Protein AF-A0A3D1VR71-F1 (afdb_monomer_lite)

Structure (mmCIF, N/CA/C/O backbone):
data_AF-A0A3D1VR71-F1
#
_entry.id   AF-A0A3D1VR71-F1
#
loop_
_atom_site.group_PDB
_atom_site.id
_atom_site.type_symbol
_atom_site.label_atom_id
_atom_site.label_alt_id
_atom_site.label_comp_id
_atom_site.label_asym_id
_atom_site.label_entity_id
_atom_site.label_seq_id
_atom_site.pdbx_PDB_ins_code
_atom_site.Cartn_x
_atom_site.Cartn_y
_atom_site.Cartn_z
_atom_site.occupancy
_atom_site.B_iso_or_equiv
_atom_site.auth_seq_id
_atom_site.auth_comp_id
_atom_site.auth_asym_id
_atom_site.auth_atom_id
_atom_site.pdbx_PDB_model_num
ATOM 1 N N . MET A 1 1 ? 0.374 30.619 50.408 1.00 41.28 1 MET A N 1
ATOM 2 C CA . MET A 1 1 ? 0.760 29.511 49.504 1.00 41.28 1 MET A CA 1
ATOM 3 C C . MET A 1 1 ? 0.080 28.230 49.974 1.00 41.28 1 MET A C 1
ATOM 5 O O . MET A 1 1 ? 0.458 27.706 51.013 1.00 41.28 1 MET A O 1
ATOM 9 N N . LYS A 1 2 ? -0.962 27.755 49.275 1.00 38.09 2 LYS A N 1
ATOM 10 C CA . LYS A 1 2 ? -1.552 26.433 49.546 1.00 38.09 2 LYS A CA 1
ATOM 11 C C . LYS A 1 2 ? -0.564 25.377 49.048 1.00 38.09 2 LYS A C 1
ATOM 13 O O . LYS A 1 2 ? -0.313 25.297 47.851 1.00 38.09 2 LYS A O 1
ATOM 18 N N . LYS A 1 3 ? 0.031 24.615 49.967 1.00 41.97 3 LYS A N 1
ATOM 19 C CA . LYS A 1 3 ? 0.855 23.445 49.643 1.00 41.97 3 LYS A CA 1
ATOM 20 C C . LYS A 1 3 ? -0.073 22.432 48.966 1.00 41.97 3 LYS A C 1
ATOM 22 O O . LYS A 1 3 ? -0.991 21.936 49.614 1.00 41.97 3 LYS A O 1
ATOM 27 N N . ALA A 1 4 ? 0.103 22.198 47.667 1.00 47.31 4 ALA A N 1
ATOM 28 C CA . ALA A 1 4 ? -0.614 21.138 46.970 1.00 47.31 4 ALA A CA 1
ATOM 29 C C . ALA A 1 4 ? -0.228 19.807 47.631 1.00 47.31 4 ALA A C 1
ATOM 31 O O . ALA A 1 4 ? 0.943 19.426 47.630 1.00 47.31 4 ALA A O 1
ATOM 32 N N . LEU A 1 5 ? -1.195 19.158 48.281 1.00 48.78 5 LEU A N 1
ATOM 33 C CA . LEU A 1 5 ? -1.027 17.818 48.832 1.00 48.78 5 LEU A CA 1
ATOM 34 C C . LEU A 1 5 ? -0.677 16.878 47.677 1.00 48.78 5 LEU A C 1
ATOM 36 O O . LEU A 1 5 ? -1.371 16.856 46.662 1.00 48.78 5 LEU A O 1
ATOM 40 N N . SER A 1 6 ? 0.427 16.141 47.812 1.00 59.94 6 SER A N 1
ATOM 41 C CA . SER A 1 6 ? 0.813 15.145 46.816 1.00 59.94 6 SER A CA 1
ATOM 42 C C . SER A 1 6 ? -0.289 14.086 46.719 1.00 59.94 6 SER A C 1
ATOM 44 O O . SER A 1 6 ? -0.694 13.587 47.775 1.00 59.94 6 SER A O 1
ATOM 46 N N . PRO A 1 7 ? -0.741 13.709 45.510 1.00 65.06 7 PRO A N 1
ATOM 47 C CA . PRO A 1 7 ? -1.784 12.706 45.356 1.00 65.06 7 PRO A CA 1
ATOM 48 C C . PRO A 1 7 ? -1.362 11.402 46.030 1.00 65.06 7 PRO A C 1
ATOM 50 O O . PRO A 1 7 ? -0.194 10.990 45.963 1.00 65.06 7 PRO A O 1
ATOM 53 N N . SER A 1 8 ? -2.319 10.769 46.698 1.00 80.06 8 SER A N 1
ATOM 54 C CA . SER A 1 8 ? -2.135 9.480 47.354 1.00 80.06 8 SER A CA 1
ATOM 55 C C . SER A 1 8 ? -1.691 8.416 46.340 1.00 80.06 8 SER A C 1
ATOM 57 O O . SER A 1 8 ? -1.943 8.521 45.137 1.00 80.06 8 SER A O 1
ATOM 59 N N . ALA A 1 9 ? -1.028 7.353 46.803 1.00 75.00 9 ALA A N 1
ATOM 60 C CA . ALA A 1 9 ? -0.606 6.257 45.924 1.00 75.00 9 ALA A CA 1
ATOM 61 C C . ALA A 1 9 ? -1.788 5.632 45.149 1.00 75.00 9 ALA A C 1
ATOM 63 O O . ALA A 1 9 ? -1.632 5.251 43.991 1.00 75.00 9 ALA A O 1
ATOM 64 N N . ALA A 1 10 ? -2.981 5.605 45.754 1.00 72.06 10 ALA A N 1
ATOM 65 C CA . ALA A 1 10 ? -4.207 5.126 45.123 1.00 72.06 10 ALA A CA 1
ATOM 66 C C . ALA A 1 10 ? -4.691 6.040 43.981 1.00 72.06 10 ALA A C 1
ATOM 68 O O . ALA A 1 10 ? -5.122 5.541 42.944 1.00 72.06 10 ALA A O 1
ATOM 69 N N . GLU A 1 11 ? -4.585 7.363 44.129 1.00 75.00 11 GLU A N 1
ATOM 70 C CA . GLU A 1 11 ? -4.927 8.324 43.069 1.00 75.00 11 GLU A CA 1
ATOM 71 C C . GLU A 1 11 ? -3.948 8.240 41.896 1.00 75.00 11 GLU A C 1
ATOM 73 O O . GLU A 1 11 ? -4.370 8.240 40.743 1.00 75.00 11 GLU A O 1
ATOM 78 N N . LYS A 1 12 ? -2.648 8.072 42.175 1.00 78.62 12 LYS A N 1
ATOM 79 C CA . LYS A 1 12 ? -1.631 7.855 41.131 1.00 78.62 12 LYS A CA 1
ATOM 80 C C . LYS A 1 12 ? -1.885 6.566 40.345 1.00 78.62 12 LYS A C 1
ATOM 82 O O . LYS A 1 12 ? -1.792 6.571 39.120 1.00 78.62 12 LYS A O 1
ATOM 87 N N . LEU A 1 13 ? -2.234 5.478 41.037 1.00 78.75 13 LEU A N 1
ATOM 88 C CA . LEU A 1 13 ? -2.551 4.194 40.406 1.00 78.75 13 LEU A CA 1
ATOM 89 C C . LEU A 1 13 ? -3.814 4.292 39.537 1.00 78.75 13 LEU A C 1
ATOM 91 O O . LEU A 1 13 ? -3.828 3.803 38.411 1.00 78.75 13 LEU A O 1
ATOM 95 N N . ARG A 1 14 ? -4.857 4.969 40.035 1.00 75.75 14 ARG A N 1
ATOM 96 C CA . ARG A 1 14 ? -6.101 5.233 39.295 1.00 75.75 14 ARG A CA 1
ATOM 97 C C . ARG A 1 14 ? -5.864 6.068 38.039 1.00 75.75 14 ARG A C 1
ATOM 99 O O . ARG A 1 14 ? -6.373 5.724 36.978 1.00 75.75 14 ARG A O 1
ATOM 106 N N . PHE A 1 15 ? -5.053 7.116 38.150 1.00 77.88 15 PHE A N 1
ATOM 107 C CA . PHE A 1 15 ? -4.656 7.956 37.024 1.00 77.88 15 PHE A CA 1
ATOM 108 C C . PHE A 1 15 ? -3.923 7.138 35.953 1.00 77.88 15 PHE A C 1
ATOM 110 O O . PHE A 1 15 ? -4.309 7.155 34.786 1.00 77.88 15 PHE A O 1
ATOM 117 N N . ALA A 1 16 ? -2.916 6.351 36.347 1.00 81.56 16 ALA A N 1
ATOM 118 C CA . ALA A 1 16 ? -2.176 5.490 35.424 1.00 81.56 16 ALA A CA 1
ATOM 119 C C . ALA A 1 16 ? -3.078 4.445 34.740 1.00 81.56 16 ALA A C 1
ATOM 121 O O . ALA A 1 16 ? -2.953 4.219 33.536 1.00 81.56 16 ALA A O 1
ATOM 122 N N . ALA A 1 17 ? -4.024 3.863 35.486 1.00 81.69 17 ALA A N 1
ATOM 123 C CA . ALA A 1 17 ? -4.974 2.873 34.983 1.00 81.69 17 ALA A CA 1
ATOM 124 C C . ALA A 1 17 ? -5.966 3.430 33.944 1.00 81.69 17 ALA A C 1
ATOM 126 O O . ALA A 1 17 ? -6.518 2.653 33.171 1.00 81.69 17 ALA A O 1
ATOM 127 N N . ALA A 1 18 ? -6.183 4.747 33.897 1.00 81.38 18 ALA A N 1
ATOM 128 C CA . ALA A 1 18 ? -7.012 5.396 32.881 1.00 81.38 18 ALA A CA 1
ATOM 129 C C . ALA A 1 18 ? -6.183 5.927 31.698 1.00 81.38 18 ALA A C 1
ATOM 131 O O . ALA A 1 18 ? -6.565 5.749 30.544 1.00 81.38 18 ALA A O 1
ATOM 132 N N . VAL A 1 19 ? -5.030 6.545 31.971 1.00 86.44 19 VAL A N 1
ATOM 133 C CA . VAL A 1 19 ? -4.198 7.195 30.944 1.00 86.44 19 VAL A CA 1
ATOM 134 C C . VAL A 1 19 ? -3.546 6.186 30.007 1.00 86.44 19 VAL A C 1
ATOM 136 O O . VAL A 1 19 ? -3.566 6.377 28.794 1.00 86.44 19 VAL A O 1
ATOM 139 N N . LEU A 1 20 ? -2.976 5.106 30.545 1.00 88.38 20 LEU A N 1
ATOM 140 C CA . LEU A 1 20 ? -2.194 4.167 29.743 1.00 88.38 20 LEU A CA 1
ATOM 141 C C . LEU A 1 20 ? -3.051 3.415 28.706 1.00 88.38 20 LEU A C 1
ATOM 143 O O . LEU A 1 20 ? -2.651 3.387 27.541 1.00 88.38 20 LEU A O 1
ATOM 147 N N . PRO A 1 21 ? -4.246 2.889 29.047 1.00 89.62 21 PRO A N 1
ATOM 148 C CA . PRO A 1 21 ? -5.121 2.273 28.053 1.00 89.62 21 PRO A CA 1
ATOM 149 C C . PRO A 1 21 ? -5.643 3.266 27.011 1.00 89.62 21 PRO A C 1
ATOM 151 O O . PRO A 1 21 ? -5.714 2.910 25.841 1.00 89.62 21 PRO A O 1
ATOM 154 N N . LEU A 1 22 ? -5.978 4.505 27.398 1.00 88.69 22 LEU A N 1
ATOM 155 C CA . LEU A 1 22 ? -6.432 5.531 26.449 1.00 88.69 22 LEU A CA 1
ATOM 156 C C . LEU A 1 22 ? -5.339 5.884 25.437 1.00 88.69 22 LEU A C 1
ATOM 158 O O . LEU A 1 22 ? -5.599 5.902 24.237 1.00 88.69 22 LEU A O 1
ATOM 162 N N . SER A 1 23 ? -4.109 6.097 25.908 1.00 88.50 23 SER A N 1
ATOM 163 C CA . SER A 1 23 ? -2.963 6.332 25.028 1.00 88.50 23 SER A CA 1
ATOM 164 C C . SER A 1 23 ? -2.703 5.146 24.108 1.00 88.50 23 SER A C 1
ATOM 166 O O . SER A 1 23 ? -2.501 5.339 22.915 1.00 88.50 23 SER A O 1
ATOM 168 N N . LEU A 1 24 ? -2.775 3.918 24.631 1.00 90.44 24 LEU A N 1
ATOM 169 C CA . LEU A 1 24 ? -2.617 2.714 23.820 1.00 90.44 24 LEU A CA 1
ATOM 170 C C . LEU A 1 24 ? -3.715 2.596 22.753 1.00 90.44 24 LEU A C 1
ATOM 172 O O . LEU A 1 24 ? -3.412 2.276 21.612 1.00 90.44 24 LEU A O 1
ATOM 176 N N . ALA A 1 25 ? -4.970 2.888 23.096 1.00 89.50 25 ALA A N 1
ATOM 177 C CA . ALA A 1 25 ? -6.096 2.833 22.166 1.00 89.50 25 ALA A CA 1
ATOM 178 C C . ALA A 1 25 ? -5.919 3.790 20.981 1.00 89.50 25 ALA A C 1
ATOM 180 O O . ALA A 1 25 ? -6.196 3.423 19.842 1.00 89.50 25 ALA A O 1
ATOM 181 N N . VAL A 1 26 ? -5.430 5.000 21.261 1.00 88.31 26 VAL A N 1
ATOM 182 C CA . VAL A 1 26 ? -5.098 6.005 20.249 1.00 88.31 26 VAL A CA 1
ATOM 183 C C . VAL A 1 26 ? -3.903 5.553 19.410 1.00 88.31 26 VAL A C 1
ATOM 185 O O . VAL A 1 26 ? -3.980 5.614 18.188 1.00 88.31 26 VAL A O 1
ATOM 188 N N . CYS A 1 27 ? -2.828 5.055 20.035 1.00 87.00 27 CYS A N 1
ATOM 189 C CA . CYS A 1 27 ? -1.670 4.527 19.309 1.00 87.00 27 CYS A CA 1
ATOM 190 C C . CYS A 1 27 ? -2.067 3.418 18.337 1.00 87.00 27 CYS A C 1
ATOM 192 O O . CYS A 1 27 ? -1.632 3.420 17.193 1.00 87.00 27 CYS A O 1
ATOM 194 N N . LEU A 1 28 ? -2.902 2.480 18.790 1.00 87.44 28 LEU A N 1
ATOM 195 C CA . LEU A 1 28 ? -3.337 1.345 17.985 1.00 87.44 28 LEU A CA 1
ATOM 196 C C . LEU A 1 28 ? -4.227 1.755 16.811 1.00 87.44 28 LEU A C 1
ATOM 198 O O . LEU A 1 28 ? -4.293 1.000 15.855 1.00 87.44 28 LEU A O 1
ATOM 202 N N . ALA A 1 29 ? -4.874 2.922 16.859 1.00 84.69 29 ALA A N 1
ATOM 203 C CA . ALA A 1 29 ? -5.715 3.429 15.776 1.00 84.69 29 ALA A CA 1
ATOM 204 C C . ALA A 1 29 ? -4.929 4.111 14.641 1.00 84.69 29 ALA A C 1
ATOM 206 O O . ALA A 1 29 ? -5.535 4.496 13.643 1.00 84.69 29 ALA A O 1
ATOM 207 N N . ILE A 1 30 ? -3.610 4.278 14.785 1.00 81.94 30 ILE A N 1
ATOM 208 C CA . ILE A 1 30 ? -2.748 4.817 13.731 1.00 81.94 30 ILE A CA 1
ATOM 209 C C . ILE A 1 30 ? -2.669 3.803 12.571 1.00 81.94 30 ILE A C 1
ATOM 211 O O . ILE A 1 30 ? -2.345 2.642 12.840 1.00 81.94 30 ILE A O 1
ATOM 215 N N . PRO A 1 31 ? -2.901 4.201 11.302 1.00 73.31 31 PRO A N 1
ATOM 216 C CA . PRO A 1 31 ? -2.846 3.295 10.147 1.00 73.31 31 PRO A CA 1
ATOM 217 C C . PRO A 1 31 ? -1.544 2.484 10.038 1.00 73.31 31 PRO A C 1
ATOM 219 O O . PRO A 1 31 ? -1.563 1.309 9.675 1.00 73.31 31 PRO A O 1
ATOM 222 N N . GLU A 1 32 ? -0.414 3.071 10.428 1.00 72.56 32 GLU A N 1
ATOM 223 C CA . GLU A 1 32 ? 0.916 2.457 10.439 1.00 72.56 32 GLU A CA 1
ATOM 224 C C . GLU A 1 32 ? 1.026 1.248 11.387 1.00 72.56 32 GLU A C 1
ATOM 226 O O . GLU A 1 32 ? 1.921 0.418 11.225 1.00 72.56 32 GLU A O 1
ATOM 231 N N . MET A 1 33 ? 0.095 1.082 12.337 1.00 75.12 33 MET A N 1
ATOM 232 C CA . MET A 1 33 ? -0.012 -0.130 13.165 1.00 75.12 33 MET A CA 1
ATOM 233 C C . MET A 1 33 ? -0.571 -1.335 12.388 1.00 75.12 33 MET A C 1
ATOM 235 O O . MET A 1 33 ? -0.722 -2.432 12.943 1.00 75.12 33 MET A O 1
ATOM 239 N N . GLY A 1 34 ? -0.885 -1.154 11.103 1.00 73.81 34 GLY A N 1
ATOM 240 C CA . GLY A 1 34 ? -1.273 -2.216 10.190 1.00 73.81 34 GLY A CA 1
ATOM 241 C C . GLY A 1 34 ? -2.587 -2.858 10.588 1.00 73.81 34 GLY A C 1
ATOM 242 O O . GLY A 1 34 ? -3.559 -2.182 10.920 1.00 73.81 34 GLY A O 1
ATOM 243 N N . PHE A 1 35 ? -2.608 -4.190 10.651 1.00 78.00 35 PHE A N 1
ATOM 244 C CA . PHE A 1 35 ? -3.822 -4.931 10.998 1.00 78.00 35 PHE A CA 1
ATOM 245 C C . PHE A 1 35 ? -4.388 -4.558 12.382 1.00 78.00 35 PHE A C 1
ATOM 247 O O . PHE A 1 35 ? -5.594 -4.672 12.586 1.00 78.00 35 PHE A O 1
ATOM 254 N N . LEU A 1 36 ? -3.565 -4.099 13.335 1.00 83.00 36 LEU A N 1
ATOM 255 C CA . LEU A 1 36 ? -4.057 -3.693 14.657 1.00 83.00 36 LEU A CA 1
ATOM 256 C C . LEU A 1 36 ? -4.952 -2.449 14.587 1.00 83.00 36 LEU A C 1
ATOM 258 O O . LEU A 1 36 ? -5.891 -2.350 15.374 1.00 83.00 36 LEU A O 1
ATOM 262 N N . SER A 1 37 ? -4.723 -1.576 13.602 1.00 82.06 37 SER A N 1
ATOM 263 C CA . SER A 1 37 ? -5.528 -0.371 13.362 1.00 82.06 37 SER A CA 1
ATOM 264 C C . SER A 1 37 ? -6.931 -0.650 12.839 1.00 82.06 37 SER A C 1
ATOM 266 O O . SER A 1 37 ? -7.806 0.198 12.929 1.00 82.06 37 SER A O 1
ATOM 268 N N . SER A 1 38 ? -7.191 -1.864 12.358 1.00 83.00 38 SER A N 1
ATOM 269 C CA . SER A 1 38 ? -8.536 -2.268 11.936 1.00 83.00 38 SER A CA 1
ATOM 270 C C . SER A 1 38 ? -9.420 -2.736 13.102 1.00 83.00 38 SER A C 1
ATOM 272 O O . SER A 1 38 ? -10.632 -2.896 12.951 1.00 83.00 38 SER A O 1
ATOM 274 N N . PHE A 1 39 ? -8.854 -2.941 14.297 1.00 87.50 39 PHE A N 1
ATOM 275 C CA . PHE A 1 39 ? -9.650 -3.216 15.492 1.00 87.50 39 PHE A CA 1
ATOM 276 C C . PHE A 1 39 ? -10.166 -1.904 16.095 1.00 87.50 39 PHE A C 1
ATOM 278 O O . PHE A 1 39 ? -9.377 -0.984 16.302 1.00 87.50 39 PHE A O 1
ATOM 285 N N . PRO A 1 40 ? -11.451 -1.811 16.491 1.00 90.31 40 PRO A N 1
ATOM 286 C CA . PRO A 1 40 ? -12.037 -0.589 17.044 1.00 90.31 40 PRO A CA 1
ATOM 287 C C . PRO A 1 40 ? -11.615 -0.348 18.507 1.00 90.31 40 PRO A C 1
ATOM 289 O O . PRO A 1 40 ? -12.441 -0.059 19.373 1.00 90.31 40 PRO A O 1
ATOM 292 N N . PHE A 1 41 ? -10.323 -0.474 18.827 1.00 91.50 41 PHE A N 1
ATOM 293 C CA . PHE A 1 41 ? -9.790 -0.286 20.178 1.00 91.50 41 PHE A CA 1
ATOM 294 C C . PHE A 1 41 ? -10.037 1.127 20.703 1.00 91.50 41 PHE A C 1
ATOM 296 O O . PHE A 1 41 ? -10.353 1.285 21.881 1.00 91.50 41 PHE A O 1
ATOM 303 N N . ILE A 1 42 ? -9.998 2.133 19.828 1.00 90.44 42 ILE A N 1
ATOM 304 C CA . ILE A 1 42 ? -10.345 3.521 20.161 1.00 90.44 42 ILE A CA 1
ATOM 305 C C . ILE A 1 42 ? -11.827 3.708 20.533 1.00 90.44 42 ILE A C 1
ATOM 307 O O . ILE A 1 42 ? -12.183 4.720 21.121 1.00 90.44 42 ILE A O 1
ATOM 311 N N . VAL A 1 43 ? -12.690 2.727 20.251 1.00 91.75 43 VAL A N 1
ATOM 312 C CA . VAL A 1 43 ? -14.079 2.682 20.739 1.00 91.75 43 VAL A CA 1
ATOM 313 C C . VAL A 1 43 ? -14.158 1.858 22.028 1.00 91.75 43 VAL A C 1
ATOM 315 O O . VAL A 1 43 ? -14.653 2.312 23.061 1.00 91.75 43 VAL A O 1
ATOM 318 N N . LEU A 1 44 ? -13.640 0.627 21.985 1.00 92.25 44 LEU A N 1
ATOM 319 C CA . LEU A 1 44 ? -13.836 -0.367 23.043 1.00 92.25 44 LEU A CA 1
ATOM 320 C C . LEU A 1 44 ? -13.073 -0.038 24.331 1.00 92.25 44 LEU A C 1
ATOM 322 O O . LEU A 1 44 ? -13.615 -0.215 25.424 1.00 92.25 44 LEU A O 1
ATOM 326 N N . ILE A 1 45 ? -11.832 0.445 24.225 1.00 92.94 45 ILE A N 1
ATOM 327 C CA . ILE A 1 45 ? -11.001 0.739 25.397 1.00 92.94 45 ILE A CA 1
ATOM 328 C C . ILE A 1 45 ? -11.547 1.954 26.159 1.00 92.94 45 ILE A C 1
ATOM 330 O O . ILE A 1 45 ? -11.771 1.815 27.363 1.00 92.94 45 ILE A O 1
ATOM 334 N N . PRO A 1 46 ? -11.848 3.111 25.529 1.00 91.69 46 PRO A N 1
ATOM 335 C CA . PRO A 1 46 ? -12.438 4.234 26.256 1.00 91.69 46 PRO A CA 1
ATOM 336 C C . PRO A 1 46 ? -13.798 3.902 26.874 1.00 91.69 46 PRO A C 1
ATOM 338 O O . PRO A 1 46 ? -14.064 4.328 27.996 1.00 91.69 46 PRO A O 1
ATOM 341 N N . PHE A 1 47 ? -14.633 3.102 26.197 1.00 92.25 47 PHE A N 1
ATOM 342 C CA . PHE A 1 47 ? -15.883 2.596 26.773 1.00 92.25 47 PHE A CA 1
ATOM 343 C C . PHE A 1 47 ? -15.626 1.773 28.045 1.00 92.25 47 PHE A C 1
ATOM 345 O O . PHE A 1 47 ? -16.227 2.041 29.086 1.00 92.25 47 PHE A O 1
ATOM 352 N N . GLY A 1 48 ? -14.700 0.810 27.987 1.00 91.12 48 GLY A N 1
ATOM 353 C CA . GLY A 1 48 ? -14.334 -0.023 29.133 1.00 91.12 48 GLY A CA 1
ATOM 354 C C . GLY A 1 48 ? -13.771 0.795 30.295 1.00 91.12 48 GLY A C 1
ATOM 355 O O . GLY A 1 48 ? -14.216 0.641 31.430 1.00 91.12 48 GLY A O 1
ATOM 356 N N . VAL A 1 49 ? -12.854 1.729 30.023 1.00 91.00 49 VAL A N 1
ATOM 357 C CA . VAL A 1 49 ? -12.289 2.621 31.050 1.00 91.00 49 VAL A CA 1
ATOM 358 C C . VAL A 1 49 ? -13.384 3.488 31.677 1.00 91.00 49 VAL A C 1
ATOM 360 O O . VAL A 1 49 ? -13.480 3.554 32.901 1.00 91.00 49 VAL A O 1
ATOM 363 N N . ALA A 1 50 ? -14.267 4.088 30.875 1.00 89.69 50 ALA A N 1
ATOM 364 C CA . ALA A 1 50 ? -15.397 4.879 31.366 1.00 89.69 50 ALA A CA 1
ATOM 365 C C . ALA A 1 50 ? -16.424 4.050 32.153 1.00 89.69 50 ALA A C 1
ATOM 367 O O . ALA A 1 50 ? -17.163 4.587 32.981 1.00 89.69 50 ALA A O 1
ATOM 368 N N . PHE A 1 51 ? -16.460 2.731 31.949 1.00 86.94 51 PHE A N 1
ATOM 369 C CA . PHE A 1 51 ? -17.284 1.826 32.742 1.00 86.94 51 PHE A CA 1
ATOM 370 C C . PHE A 1 51 ? -16.742 1.603 34.165 1.00 86.94 51 PHE A C 1
ATOM 372 O O . PHE A 1 51 ? -17.511 1.304 35.074 1.00 86.94 51 PHE A O 1
ATOM 379 N N . TYR A 1 52 ? -15.456 1.841 34.422 1.00 84.56 52 TYR A N 1
ATOM 380 C CA . TYR A 1 52 ? -14.873 1.728 35.769 1.00 84.56 52 TYR A CA 1
ATOM 381 C C . TYR A 1 52 ? -14.468 3.077 36.372 1.00 84.56 52 TYR A C 1
ATOM 383 O O . TYR A 1 52 ? -14.374 3.198 37.591 1.00 84.56 52 TYR A O 1
ATOM 391 N N . TYR A 1 53 ? -14.298 4.105 35.541 1.00 83.94 53 TYR A N 1
ATOM 392 C CA . TYR A 1 53 ? -13.873 5.443 35.939 1.00 83.94 53 TYR A CA 1
ATOM 393 C C . TYR A 1 53 ? -15.002 6.462 35.716 1.00 83.94 53 TYR A C 1
ATOM 395 O O . TYR A 1 53 ? -15.516 6.587 34.608 1.00 83.94 53 TYR A O 1
ATOM 403 N N . ASP A 1 54 ? -15.420 7.179 36.764 1.00 79.44 54 ASP A N 1
ATOM 404 C CA . ASP A 1 54 ? -16.629 8.031 36.738 1.00 79.44 54 ASP A CA 1
ATOM 405 C C . ASP A 1 54 ? -16.398 9.499 36.337 1.00 79.44 54 ASP A C 1
ATOM 407 O O . ASP A 1 54 ? -17.346 10.294 36.309 1.00 79.44 54 ASP A O 1
ATOM 411 N N . GLU A 1 55 ? -15.172 9.865 35.958 1.00 86.00 55 GLU A N 1
ATOM 412 C CA . GLU A 1 55 ? -14.794 11.234 35.588 1.00 86.00 55 GLU A CA 1
ATOM 413 C C . GLU A 1 55 ? -14.666 11.391 34.055 1.00 86.00 55 GLU A C 1
ATOM 415 O O . GLU A 1 55 ? -13.577 11.264 33.491 1.00 86.00 55 GLU A O 1
ATOM 420 N N . PRO A 1 56 ? -15.754 11.695 33.327 1.00 84.88 56 PRO A N 1
ATOM 421 C CA . PRO A 1 56 ? -15.752 11.750 31.861 1.00 84.88 56 PRO A CA 1
ATOM 422 C C . PRO A 1 56 ? -14.874 12.879 31.324 1.00 84.88 56 PRO A C 1
ATOM 424 O O . PRO A 1 56 ? -14.272 12.748 30.264 1.00 84.88 56 PRO A O 1
ATOM 427 N N . LEU A 1 57 ? -14.812 13.995 32.054 1.00 85.38 57 LEU A N 1
ATOM 428 C CA . LEU A 1 57 ? -14.067 15.182 31.663 1.00 85.38 57 LEU A CA 1
ATOM 429 C C . LEU A 1 57 ? -12.567 14.892 31.720 1.00 85.38 57 LEU A C 1
ATOM 431 O O . LEU A 1 57 ? -11.843 15.253 30.798 1.00 85.38 57 LEU A O 1
ATOM 435 N N . PHE A 1 58 ? -12.133 14.142 32.737 1.00 87.31 58 PHE A N 1
ATOM 436 C CA . PHE A 1 58 ? -10.771 13.633 32.829 1.00 87.31 58 PHE A CA 1
ATOM 437 C C . PHE A 1 58 ? -10.435 12.719 31.642 1.00 87.31 58 PHE A C 1
ATOM 439 O O . PHE A 1 58 ? -9.488 12.998 30.913 1.00 87.31 58 PHE A O 1
ATOM 446 N N . LEU A 1 59 ? -11.260 11.697 31.379 1.00 87.06 59 LEU A N 1
ATOM 447 C CA . LEU A 1 59 ? -11.043 10.760 30.265 1.00 87.06 59 LEU A CA 1
ATOM 448 C C . LEU A 1 59 ? -10.996 11.461 28.901 1.00 87.06 59 LEU A C 1
ATOM 450 O O . LEU A 1 59 ? -10.194 11.094 28.047 1.00 87.06 59 LEU A O 1
ATOM 454 N N . SER A 1 60 ? -11.826 12.487 28.710 1.00 84.00 60 SER A N 1
ATOM 455 C CA . SER A 1 60 ? -11.885 13.255 27.462 1.00 84.00 60 SER A CA 1
ATOM 456 C C . SER A 1 60 ? -10.632 14.105 27.257 1.00 84.00 60 SER A C 1
ATOM 458 O O . SER A 1 60 ? -10.064 14.097 26.169 1.00 84.00 60 SER A O 1
ATOM 460 N N . ILE A 1 61 ? -10.169 14.803 28.302 1.00 87.25 61 ILE A N 1
ATOM 461 C CA . ILE A 1 61 ? -8.938 15.607 28.245 1.00 87.25 61 ILE A CA 1
ATOM 462 C C . ILE A 1 61 ? -7.730 14.703 28.016 1.00 87.25 61 ILE A C 1
ATOM 464 O O . ILE A 1 61 ? -6.907 14.987 27.150 1.00 87.25 61 ILE A O 1
ATOM 468 N N . THR A 1 62 ? -7.631 13.598 28.755 1.00 88.31 62 THR A N 1
ATOM 469 C CA . THR A 1 62 ? -6.556 12.622 28.573 1.00 88.31 62 THR A CA 1
ATOM 470 C C . THR A 1 62 ? -6.573 12.046 27.165 1.00 88.31 62 THR A C 1
ATOM 472 O O . THR A 1 62 ? -5.540 12.046 26.511 1.00 88.31 62 THR A O 1
ATOM 475 N N . GLY A 1 63 ? -7.738 11.625 26.669 1.00 87.12 63 GLY A N 1
ATOM 476 C CA . GLY A 1 63 ? -7.895 11.124 25.307 1.00 87.12 63 GLY A CA 1
ATOM 477 C C . GLY A 1 63 ? -7.461 12.133 24.242 1.00 87.12 63 GLY A C 1
ATOM 478 O O . GLY A 1 63 ? -6.730 11.773 23.324 1.00 87.12 63 GLY A O 1
ATOM 479 N N . ALA A 1 64 ? -7.850 13.403 24.396 1.00 87.12 64 ALA A N 1
ATOM 480 C CA . ALA A 1 64 ? -7.451 14.487 23.500 1.00 87.12 64 ALA A CA 1
ATOM 481 C C . ALA A 1 64 ? -5.936 14.728 23.512 1.00 87.12 64 ALA A C 1
ATOM 483 O O . ALA A 1 64 ? -5.321 14.851 22.454 1.00 87.12 64 ALA A O 1
ATOM 484 N N . LEU A 1 65 ? -5.325 14.766 24.701 1.00 89.88 65 LEU A N 1
ATOM 485 C CA . LEU A 1 65 ? -3.879 14.930 24.850 1.00 89.88 65 LEU A CA 1
ATOM 486 C C . LEU A 1 65 ? -3.120 13.741 24.259 1.00 89.88 65 LEU A C 1
ATOM 488 O O . LEU A 1 65 ? -2.146 13.946 23.539 1.00 89.88 65 LEU A O 1
ATOM 492 N N . SER A 1 66 ? -3.582 12.514 24.506 1.00 90.38 66 SER A N 1
ATOM 493 C CA . SER A 1 66 ? -3.010 11.311 23.905 1.00 90.38 66 SER A CA 1
ATOM 494 C C . SER A 1 66 ? -3.108 11.357 22.382 1.00 90.38 66 SER A C 1
ATOM 496 O O . SER A 1 66 ? -2.101 11.139 21.719 1.00 90.38 66 SER A O 1
ATOM 498 N N . ALA A 1 67 ? -4.270 11.713 21.821 1.00 88.06 67 ALA A N 1
ATOM 499 C CA . ALA A 1 67 ? -4.448 11.889 20.379 1.00 88.06 67 ALA A CA 1
ATOM 500 C C . ALA A 1 67 ? -3.487 12.927 19.797 1.00 88.06 67 ALA A C 1
ATOM 502 O O . ALA A 1 67 ? -2.846 12.657 18.786 1.00 88.06 67 ALA A O 1
ATOM 503 N N . ALA A 1 68 ? -3.325 14.074 20.459 1.00 87.56 68 ALA A N 1
ATOM 504 C CA . ALA A 1 68 ? -2.408 15.114 20.009 1.00 87.56 68 ALA A CA 1
ATOM 505 C C . ALA A 1 68 ? -0.947 14.642 20.032 1.00 87.56 68 ALA A C 1
ATOM 507 O O . ALA A 1 68 ? -0.247 14.781 19.034 1.00 87.56 68 ALA A O 1
ATOM 508 N N . ILE A 1 69 ? -0.495 14.042 21.138 1.00 88.00 69 ILE A N 1
ATOM 509 C CA . ILE A 1 69 ? 0.889 13.565 21.291 1.00 88.00 69 ILE A CA 1
ATOM 510 C C . ILE A 1 69 ? 1.205 12.477 20.265 1.00 88.00 69 ILE A C 1
ATOM 512 O O . ILE A 1 69 ? 2.224 12.549 19.581 1.00 88.00 69 ILE A O 1
ATOM 516 N N . VAL A 1 70 ? 0.329 11.478 20.161 1.00 85.38 70 VAL A N 1
ATOM 517 C CA . VAL A 1 70 ? 0.502 10.346 19.248 1.00 85.38 70 VAL A CA 1
ATOM 518 C C . VAL A 1 70 ? 0.531 10.823 17.803 1.00 85.38 70 VAL A C 1
ATOM 520 O O . VAL A 1 70 ? 1.381 10.397 17.028 1.00 85.38 70 VAL A O 1
ATOM 523 N N . SER A 1 71 ? -0.351 11.752 17.456 1.00 82.19 71 SER A N 1
ATOM 524 C CA . SER A 1 71 ? -0.425 12.261 16.099 1.00 82.19 71 SER A CA 1
ATOM 525 C C . SER A 1 71 ? 0.774 13.122 15.707 1.00 82.19 71 SER A C 1
ATOM 527 O O . SER A 1 71 ? 1.282 12.966 14.604 1.00 82.19 71 SER A O 1
ATOM 529 N N . ILE A 1 72 ? 1.264 13.981 16.608 1.00 83.56 72 ILE A N 1
ATOM 530 C CA . ILE A 1 72 ? 2.496 14.758 16.387 1.00 83.56 72 ILE A CA 1
ATOM 531 C C . ILE A 1 72 ? 3.700 13.824 16.207 1.00 83.56 72 ILE A C 1
ATOM 533 O O . ILE A 1 72 ? 4.609 14.120 15.436 1.00 83.56 72 ILE A O 1
ATOM 537 N N . ALA A 1 73 ? 3.721 12.697 16.922 1.00 81.88 73 ALA A N 1
ATOM 538 C CA . ALA A 1 73 ? 4.783 11.708 16.781 1.00 81.88 73 ALA A CA 1
ATOM 539 C C . ALA A 1 73 ? 4.699 10.925 15.457 1.00 81.88 73 ALA A C 1
ATOM 541 O O . ALA A 1 73 ? 5.737 10.497 14.951 1.00 81.88 73 ALA A O 1
ATOM 542 N N . ALA A 1 74 ? 3.494 10.730 14.913 1.00 73.88 74 ALA A N 1
ATOM 543 C CA . ALA A 1 74 ? 3.258 9.953 13.697 1.00 73.88 74 ALA A CA 1
ATOM 544 C C . ALA A 1 74 ? 3.396 10.779 12.403 1.00 73.88 74 ALA A C 1
ATOM 546 O O . ALA A 1 74 ? 3.994 10.305 11.442 1.00 73.88 74 ALA A O 1
ATOM 547 N N . ASP A 1 75 ? 2.889 12.015 12.370 1.00 69.88 75 ASP A N 1
ATOM 548 C CA . ASP A 1 75 ? 2.815 12.836 11.154 1.00 69.88 75 ASP A CA 1
ATOM 549 C C . ASP A 1 75 ? 3.791 14.024 11.197 1.00 69.88 75 ASP A C 1
ATOM 551 O O . ASP A 1 75 ? 3.630 14.966 11.974 1.00 69.88 75 ASP A O 1
ATOM 555 N N . LYS A 1 76 ? 4.789 14.015 10.301 1.00 62.22 76 LYS A N 1
ATOM 556 C CA . LYS A 1 76 ? 5.774 15.105 10.164 1.00 62.22 76 LYS A CA 1
ATOM 557 C C . LYS A 1 76 ? 5.213 16.362 9.480 1.00 62.22 76 LYS A C 1
ATOM 559 O O . LYS A 1 76 ? 5.807 17.426 9.633 1.00 62.22 76 LYS A O 1
ATOM 564 N N . ASN A 1 77 ? 4.103 16.256 8.743 1.00 63.88 77 ASN A N 1
ATOM 565 C CA . ASN A 1 77 ? 3.548 17.335 7.914 1.00 63.88 77 ASN A CA 1
ATOM 566 C C . ASN A 1 77 ? 2.321 18.029 8.545 1.00 63.88 77 ASN A C 1
ATOM 568 O O . ASN A 1 77 ? 1.862 19.051 8.037 1.00 63.88 77 ASN A O 1
ATOM 572 N N . GLY A 1 78 ? 1.792 17.509 9.658 1.00 60.25 78 GLY A N 1
ATOM 573 C CA . GLY A 1 78 ? 0.840 18.169 10.564 1.00 60.25 78 GLY A CA 1
ATOM 574 C C . GLY A 1 78 ? -0.616 18.297 10.089 1.00 60.25 78 GLY A C 1
ATOM 575 O O . GLY A 1 78 ? -1.502 18.542 10.910 1.00 60.25 78 GLY A O 1
ATOM 576 N N . VAL A 1 79 ? -0.912 18.123 8.799 1.00 68.50 79 VAL A N 1
ATOM 577 C CA . VAL A 1 79 ? -2.280 18.272 8.260 1.00 68.50 79 VAL A CA 1
ATOM 578 C C . VAL A 1 79 ? -3.193 17.122 8.693 1.00 68.50 79 VAL A C 1
ATOM 580 O O . VAL A 1 79 ? -4.348 17.356 9.058 1.00 68.50 79 VAL A O 1
ATOM 583 N N . TYR A 1 80 ? -2.680 15.890 8.730 1.00 69.38 80 TYR A N 1
ATOM 584 C CA . TYR A 1 80 ? -3.450 14.739 9.214 1.00 69.38 80 TYR A CA 1
ATOM 585 C C . TYR A 1 80 ? -3.650 14.797 10.725 1.00 69.38 80 TYR A C 1
ATOM 587 O O . TYR A 1 80 ? -4.634 14.268 11.250 1.00 69.38 80 TYR A O 1
ATOM 595 N N . THR A 1 81 ? -2.771 15.527 11.415 1.00 76.69 81 THR A N 1
ATOM 596 C CA . THR A 1 81 ? -2.800 15.618 12.868 1.00 76.69 81 THR A CA 1
ATOM 597 C C . THR A 1 81 ? -4.055 16.260 13.422 1.00 76.69 81 THR A C 1
ATOM 599 O O . THR A 1 81 ? -4.665 15.732 14.352 1.00 76.69 81 THR A O 1
ATOM 602 N N . VAL A 1 82 ? -4.500 17.364 12.829 1.00 79.81 82 VAL A N 1
ATOM 603 C CA . VAL A 1 82 ? -5.697 18.060 13.314 1.00 79.81 82 VAL A CA 1
ATOM 604 C C . VAL A 1 82 ? -6.940 17.178 13.158 1.00 79.81 82 VAL A C 1
ATOM 606 O O . VAL A 1 82 ? -7.725 17.042 14.098 1.00 79.81 82 VAL A O 1
ATOM 609 N N . TRP A 1 83 ? -7.096 16.524 12.005 1.00 81.38 83 TRP A N 1
ATOM 610 C CA . TRP A 1 83 ? -8.244 15.658 11.733 1.00 81.38 83 TRP A CA 1
ATOM 611 C C . TRP A 1 83 ? -8.268 14.413 12.616 1.00 81.38 83 TRP A C 1
ATOM 613 O O . TRP A 1 83 ? -9.313 14.095 13.189 1.00 81.38 83 TRP A O 1
ATOM 623 N N . PHE A 1 84 ? -7.125 13.745 12.786 1.00 83.38 84 PHE A N 1
ATOM 624 C CA . PHE A 1 84 ? -7.024 12.570 13.648 1.00 83.38 84 PHE A CA 1
ATOM 625 C C . PHE A 1 84 ? -7.373 12.899 15.103 1.00 83.38 84 PHE A C 1
ATOM 627 O O . PHE A 1 84 ? -8.119 12.152 15.742 1.00 83.38 84 PHE A O 1
ATOM 634 N N . VAL A 1 85 ? -6.902 14.041 15.619 1.00 86.12 85 VAL A N 1
ATOM 635 C CA . VAL A 1 85 ? -7.235 14.507 16.973 1.00 86.12 85 VAL A CA 1
ATOM 636 C C . VAL A 1 85 ? -8.734 14.740 17.120 1.00 86.12 85 VAL A C 1
ATOM 638 O O . VAL A 1 85 ? -9.335 14.228 18.064 1.00 86.12 85 VAL A O 1
ATOM 641 N N . ILE A 1 86 ? -9.357 15.461 16.183 1.00 87.62 86 ILE A N 1
ATOM 642 C CA . ILE A 1 86 ? -10.799 15.750 16.226 1.00 87.62 86 ILE A CA 1
ATOM 643 C C . ILE A 1 86 ? -11.608 14.449 16.236 1.00 87.62 86 ILE A C 1
ATOM 645 O O . ILE A 1 86 ? -12.462 14.262 17.106 1.00 87.62 86 ILE A O 1
ATOM 649 N N . ILE A 1 87 ? -11.319 13.530 15.311 1.00 86.69 87 ILE A N 1
ATOM 650 C CA . ILE A 1 87 ? -12.033 12.252 15.201 1.00 86.69 87 ILE A CA 1
ATOM 651 C C . ILE A 1 87 ? -11.837 11.419 16.471 1.00 86.69 87 ILE A C 1
ATOM 653 O O . ILE A 1 87 ? -12.815 10.934 17.041 1.00 86.69 87 ILE A O 1
ATOM 657 N N . SER A 1 88 ? -10.601 11.307 16.962 1.00 88.06 88 SER A N 1
ATOM 658 C CA . SER A 1 88 ? -10.282 10.563 18.185 1.00 88.06 88 SER A CA 1
ATOM 659 C C . SER A 1 88 ? -11.051 11.099 19.390 1.00 88.06 88 SER A C 1
ATOM 661 O O . SER A 1 88 ? -11.646 10.326 20.138 1.00 88.06 88 SER A O 1
ATOM 663 N N . VAL A 1 89 ? -11.107 12.423 19.560 1.00 88.50 89 VAL A N 1
ATOM 664 C CA . VAL A 1 89 ? -11.849 13.061 20.657 1.00 88.50 89 VAL A CA 1
ATOM 665 C C . VAL A 1 89 ? -13.344 12.776 20.558 1.00 88.50 89 VAL A C 1
ATOM 667 O O . VAL A 1 89 ? -13.954 12.397 21.558 1.00 88.50 89 VAL A O 1
ATOM 670 N N . VAL A 1 90 ? -13.940 12.908 19.370 1.00 91.38 90 VAL A N 1
ATOM 671 C CA . VAL A 1 90 ? -15.365 12.611 19.155 1.00 91.38 90 VAL A CA 1
ATOM 672 C C . VAL A 1 90 ? -15.672 11.150 19.486 1.00 91.38 90 VAL A C 1
ATOM 674 O O . VAL A 1 90 ? -16.625 10.867 20.214 1.00 91.38 90 VAL A O 1
ATOM 677 N N . VAL A 1 91 ? -14.844 10.217 19.015 1.00 91.00 91 VAL A N 1
ATOM 678 C CA . VAL A 1 91 ? -15.018 8.782 19.272 1.00 91.00 91 VAL A CA 1
ATOM 679 C C . VAL A 1 91 ? -14.869 8.458 20.762 1.00 91.00 91 VAL A C 1
ATOM 681 O O . VAL A 1 91 ? -15.681 7.715 21.318 1.00 91.00 91 VAL A O 1
ATOM 684 N N . ILE A 1 92 ? -13.894 9.054 21.449 1.00 90.75 92 ILE A N 1
ATOM 685 C CA . ILE A 1 92 ? -13.712 8.879 22.896 1.00 90.75 92 ILE A CA 1
ATOM 686 C C . ILE A 1 92 ? -14.926 9.422 23.660 1.00 90.75 92 ILE A C 1
ATOM 688 O O . ILE A 1 92 ? -15.462 8.725 24.522 1.00 90.75 92 ILE A O 1
ATOM 692 N N . LEU A 1 93 ? -15.418 10.617 23.314 1.00 92.38 93 LEU A N 1
ATOM 693 C CA . LEU A 1 93 ? -16.600 11.221 23.941 1.00 92.38 93 LEU A CA 1
ATOM 694 C C . LEU A 1 93 ? -17.847 10.346 23.789 1.00 92.38 93 LEU A C 1
ATOM 696 O O . LEU A 1 93 ? -18.561 10.116 24.768 1.00 92.38 93 LEU A O 1
ATOM 700 N N . LEU A 1 94 ? -18.096 9.824 22.587 1.00 93.69 94 LEU A N 1
ATOM 701 C CA . LEU A 1 94 ? -19.228 8.934 22.324 1.00 93.69 94 LEU A CA 1
ATOM 702 C C . LEU A 1 94 ? -19.105 7.608 23.089 1.00 93.69 94 LEU A C 1
ATOM 704 O O . LEU A 1 94 ? -20.093 7.127 23.646 1.00 93.69 94 LEU A O 1
ATOM 708 N N . SER A 1 95 ? -17.893 7.060 23.200 1.00 92.38 95 SER A N 1
ATOM 709 C CA . SER A 1 95 ? -17.620 5.836 23.968 1.00 92.38 95 SER A CA 1
ATOM 710 C C . SER A 1 95 ? -17.858 6.042 25.470 1.00 92.38 95 SER A C 1
ATOM 712 O O . SER A 1 95 ? -18.498 5.220 26.130 1.00 92.38 95 SER A O 1
ATOM 714 N N . VAL A 1 96 ? -17.407 7.178 26.014 1.00 92.00 96 VAL A N 1
ATOM 715 C CA . VAL A 1 96 ? -17.647 7.583 27.409 1.00 92.00 96 VAL A CA 1
ATOM 716 C C . VAL A 1 96 ? -19.143 7.801 27.664 1.00 92.00 96 VAL A C 1
ATOM 718 O O . VAL A 1 96 ? -19.672 7.374 28.693 1.00 92.00 96 VAL A O 1
ATOM 721 N N . PHE A 1 97 ? -19.850 8.434 26.724 1.00 92.06 97 PHE A N 1
ATOM 722 C CA . PHE A 1 97 ? -21.296 8.636 26.801 1.00 92.06 97 PHE A CA 1
ATOM 723 C C . PHE A 1 97 ? -22.060 7.304 26.813 1.00 92.06 97 PHE A C 1
ATOM 725 O O . PHE A 1 97 ? -22.931 7.109 27.665 1.00 92.06 97 PHE A O 1
ATOM 732 N N . ALA A 1 98 ? -21.688 6.356 25.945 1.00 91.94 98 ALA A N 1
ATOM 733 C CA . ALA A 1 98 ? -22.264 5.012 25.922 1.00 91.94 98 ALA A CA 1
ATOM 734 C C . ALA A 1 98 ? -22.093 4.290 27.271 1.00 91.94 98 ALA A C 1
ATOM 736 O O . ALA A 1 98 ? -23.049 3.713 27.790 1.00 91.94 98 ALA A O 1
ATOM 737 N N . ALA A 1 99 ? -20.909 4.372 27.886 1.00 92.06 99 ALA A N 1
ATOM 738 C CA . ALA A 1 99 ? -20.660 3.779 29.202 1.00 92.06 99 ALA A CA 1
ATOM 739 C C . ALA A 1 99 ? -21.530 4.415 30.300 1.00 92.06 99 ALA A C 1
ATOM 741 O O . ALA A 1 99 ? -22.099 3.717 31.144 1.00 92.06 99 ALA A O 1
ATOM 742 N N . ARG A 1 100 ? -21.694 5.743 30.268 1.00 90.19 100 ARG A N 1
ATOM 743 C CA . ARG A 1 100 ? -22.524 6.471 31.239 1.00 90.19 100 ARG A CA 1
ATOM 744 C C . ARG A 1 100 ? -24.009 6.150 31.131 1.00 90.19 100 ARG A C 1
ATOM 746 O O . ARG A 1 100 ? -24.663 6.019 32.166 1.00 90.19 100 ARG A O 1
ATOM 753 N N . LEU A 1 101 ? -24.529 5.962 29.917 1.00 89.62 101 LEU A N 1
ATOM 754 C CA . LEU A 1 101 ? -25.918 5.537 29.708 1.00 89.62 101 LEU A CA 1
ATOM 755 C C . LEU A 1 101 ? -26.244 4.237 30.458 1.00 89.62 101 LEU A C 1
ATOM 757 O O . LEU A 1 101 ? -27.356 4.094 30.970 1.00 89.62 101 LEU A O 1
ATOM 761 N N . ILE A 1 102 ? -25.279 3.317 30.550 1.00 88.38 102 ILE A N 1
ATOM 762 C CA . ILE A 1 102 ? -25.442 2.033 31.244 1.00 88.38 102 ILE A CA 1
ATOM 763 C C . ILE A 1 102 ? -25.359 2.202 32.769 1.00 88.38 102 ILE A C 1
ATOM 765 O O . ILE A 1 102 ? -26.084 1.528 33.499 1.00 88.38 102 ILE A O 1
ATOM 769 N N . LYS A 1 103 ? -24.506 3.107 33.263 1.00 85.69 103 LYS A N 1
ATOM 770 C CA . LYS A 1 103 ? -24.278 3.313 34.705 1.00 85.69 103 LYS A CA 1
ATOM 771 C C . LYS A 1 103 ? -25.428 3.993 35.443 1.00 85.69 103 LYS A C 1
ATOM 773 O O . LYS A 1 103 ? -25.618 3.752 36.640 1.00 85.69 103 LYS A O 1
ATOM 778 N N . GLU A 1 104 ? -26.180 4.867 34.779 1.00 81.94 104 GLU A N 1
ATOM 779 C CA . GLU A 1 104 ? -27.214 5.642 35.464 1.00 81.94 104 GLU A CA 1
ATOM 780 C C . GLU A 1 104 ? -28.312 4.755 36.082 1.00 81.94 104 GLU A C 1
ATOM 782 O O . GLU A 1 104 ? -29.031 4.025 35.398 1.00 81.94 104 GLU A O 1
ATOM 787 N N . HIS A 1 105 ? -28.514 4.913 37.392 1.00 68.38 105 HIS A N 1
ATOM 788 C CA . HIS A 1 105 ? -29.401 4.110 38.243 1.00 68.38 105 HIS A CA 1
ATOM 789 C C . HIS A 1 105 ? -30.910 4.406 38.102 1.00 68.38 105 HIS A C 1
ATOM 791 O O . HIS A 1 105 ? -31.681 4.240 39.051 1.00 68.38 105 HIS A O 1
ATOM 797 N N . ASN A 1 106 ? -31.389 4.816 36.925 1.00 77.69 106 ASN A N 1
ATOM 798 C CA . ASN A 1 106 ? -32.828 4.988 36.717 1.00 77.69 106 ASN A CA 1
ATOM 799 C C . ASN A 1 106 ? -33.499 3.652 36.350 1.00 77.69 106 ASN A C 1
ATOM 801 O O . ASN A 1 106 ? -33.540 3.250 35.182 1.00 77.69 106 ASN A O 1
ATOM 805 N N . ARG A 1 107 ? -34.063 2.978 37.362 1.00 68.69 107 ARG A N 1
ATOM 806 C CA . ARG A 1 107 ? -34.700 1.652 37.240 1.00 68.69 107 ARG A CA 1
ATOM 807 C C . ARG A 1 107 ? -35.796 1.574 36.171 1.00 68.69 107 ARG A C 1
ATOM 809 O O . ARG A 1 107 ? -35.960 0.515 35.576 1.00 68.69 107 ARG A O 1
ATOM 816 N N . GLN A 1 108 ? -36.519 2.661 35.889 1.00 75.94 108 GLN A N 1
ATOM 817 C CA . GLN A 1 108 ? -37.655 2.624 34.955 1.00 75.94 108 GLN A CA 1
ATOM 818 C C . GLN A 1 108 ? -37.244 2.543 33.477 1.00 75.94 108 GLN A C 1
ATOM 820 O O . GLN A 1 108 ? -38.022 2.067 32.656 1.00 75.94 108 GLN A O 1
ATOM 825 N N . ARG A 1 109 ? -36.033 2.988 33.113 1.00 84.19 109 ARG A N 1
ATOM 826 C CA . ARG A 1 109 ? -35.577 3.043 31.706 1.00 84.19 109 ARG A CA 1
ATOM 827 C C . ARG A 1 109 ? -34.256 2.321 31.452 1.00 84.19 109 ARG A C 1
ATOM 829 O O . ARG A 1 109 ? -33.686 2.460 30.372 1.00 84.19 109 ARG A O 1
ATOM 836 N N . ILE A 1 110 ? -33.779 1.532 32.413 1.00 85.81 110 ILE A N 1
ATOM 837 C CA . ILE A 1 110 ? -32.469 0.874 32.332 1.00 85.81 110 ILE A CA 1
ATOM 838 C C . ILE A 1 110 ? -32.335 -0.019 31.089 1.00 85.81 110 ILE A C 1
ATOM 840 O O . ILE A 1 110 ? -31.339 0.070 30.380 1.00 85.81 110 ILE A O 1
ATOM 844 N N . ARG A 1 111 ? -33.378 -0.792 30.744 1.00 86.44 111 ARG A N 1
ATOM 845 C CA . ARG A 1 111 ? -33.379 -1.654 29.546 1.00 86.44 111 ARG A CA 1
ATOM 846 C C . ARG A 1 111 ? -33.216 -0.848 28.257 1.00 86.44 111 ARG A C 1
ATOM 848 O O . ARG A 1 111 ? -32.374 -1.188 27.437 1.00 86.44 111 ARG A O 1
ATOM 855 N N . LEU A 1 112 ? -33.975 0.239 28.104 1.00 88.69 112 LEU A N 1
ATOM 856 C CA . LEU A 1 112 ? -33.899 1.107 26.925 1.00 88.69 112 LEU A CA 1
ATOM 857 C C . LEU A 1 112 ? -32.510 1.743 26.783 1.00 88.69 112 LEU A C 1
ATOM 859 O O . LEU A 1 112 ? -31.970 1.802 25.687 1.00 88.69 112 LEU A O 1
ATOM 863 N N . ARG A 1 113 ? -31.912 2.193 27.890 1.00 89.44 113 ARG A N 1
ATOM 864 C CA . ARG A 1 113 ? -30.579 2.814 27.886 1.00 89.44 113 ARG A CA 1
ATOM 865 C C . ARG A 1 113 ? -29.472 1.832 27.533 1.00 89.44 113 ARG A C 1
ATOM 867 O O . ARG A 1 113 ? -28.591 2.190 26.763 1.00 89.44 113 ARG A O 1
ATOM 874 N N . ILE A 1 114 ? -29.548 0.601 28.043 1.00 89.75 114 ILE A N 1
ATOM 875 C CA . ILE A 1 114 ? -28.625 -0.473 27.656 1.00 89.75 114 ILE A CA 1
ATOM 876 C C . ILE A 1 114 ? -28.739 -0.739 26.154 1.00 89.75 114 ILE A C 1
ATOM 878 O O . ILE A 1 114 ? -27.718 -0.789 25.477 1.00 89.75 114 ILE A O 1
ATOM 882 N N . VAL A 1 115 ? -29.963 -0.845 25.623 1.00 92.06 115 VAL A N 1
ATOM 883 C CA . VAL A 1 115 ? -30.187 -1.037 24.181 1.00 92.06 115 VAL A CA 1
ATOM 884 C C . VAL A 1 115 ? -29.598 0.122 23.373 1.00 92.06 115 VAL A C 1
ATOM 886 O O . VAL A 1 115 ? -28.870 -0.122 22.418 1.00 92.06 115 VAL A O 1
ATOM 889 N N . LEU A 1 116 ? -29.839 1.374 23.773 1.00 92.31 116 LEU A N 1
ATOM 890 C CA . LEU A 1 116 ? -29.282 2.551 23.095 1.00 92.31 116 LEU A CA 1
ATOM 891 C C . LEU A 1 116 ? -27.750 2.594 23.149 1.00 92.31 116 LEU A C 1
ATOM 893 O O . LEU A 1 116 ? -27.121 2.902 22.142 1.00 92.31 116 LEU A O 1
ATOM 897 N N . ALA A 1 117 ? -27.144 2.255 24.288 1.00 92.12 117 ALA A N 1
ATOM 898 C CA . ALA A 1 117 ? -25.691 2.188 24.423 1.00 92.12 117 ALA A CA 1
ATOM 899 C C . ALA A 1 117 ? -25.090 1.095 23.526 1.00 92.12 117 ALA A C 1
ATOM 901 O O . ALA A 1 117 ? -24.089 1.335 22.856 1.00 92.12 117 ALA A O 1
ATOM 902 N N . TYR A 1 118 ? -25.732 -0.075 23.454 1.00 92.62 118 TYR A N 1
ATOM 903 C CA . TYR A 1 118 ? -25.329 -1.149 22.545 1.00 92.62 118 TYR A CA 1
ATOM 904 C C . TYR A 1 118 ? -25.450 -0.739 21.077 1.00 92.62 118 TYR A C 1
ATOM 906 O O . TYR A 1 118 ? -24.516 -0.956 20.312 1.00 92.62 118 TYR A O 1
ATOM 914 N N . LEU A 1 119 ? -26.566 -0.120 20.681 1.00 94.38 119 LEU A N 1
ATOM 915 C CA . LEU A 1 119 ? -26.757 0.369 19.313 1.00 94.38 119 LEU A CA 1
ATOM 916 C C . LEU A 1 119 ? -25.718 1.431 18.942 1.00 94.38 119 LEU A C 1
ATOM 918 O O . LEU A 1 119 ? -25.191 1.394 17.834 1.00 94.38 119 LEU A O 1
ATOM 922 N N . LEU A 1 120 ? -25.381 2.331 19.870 1.00 94.44 120 LEU A N 1
ATOM 923 C CA . LEU A 1 120 ? -24.336 3.331 19.669 1.00 94.44 120 LEU A CA 1
ATOM 924 C C . LEU A 1 120 ? -22.961 2.676 19.482 1.00 94.44 120 LEU A C 1
ATOM 926 O O . LEU A 1 120 ? -22.266 3.005 18.528 1.00 94.44 120 LEU A O 1
ATOM 930 N N . LEU A 1 121 ? -22.591 1.709 20.329 1.00 93.31 121 LEU A N 1
ATOM 931 C CA . LEU A 1 121 ? -21.332 0.969 20.181 1.00 93.31 121 LEU A CA 1
ATOM 932 C C . LEU A 1 121 ? -21.266 0.202 18.858 1.00 93.31 121 LEU A C 1
ATOM 934 O O . LEU A 1 121 ? -20.238 0.238 18.189 1.00 93.31 121 LEU A O 1
ATOM 938 N N . ILE A 1 122 ? -22.357 -0.455 18.453 1.00 92.94 122 ILE A N 1
ATOM 939 C CA . ILE A 1 122 ? -22.437 -1.145 17.160 1.00 92.94 122 ILE A CA 1
ATOM 940 C C . ILE A 1 122 ? -22.248 -0.139 16.023 1.00 92.94 122 ILE A C 1
ATOM 942 O O . ILE A 1 122 ? -21.415 -0.373 15.154 1.00 92.94 122 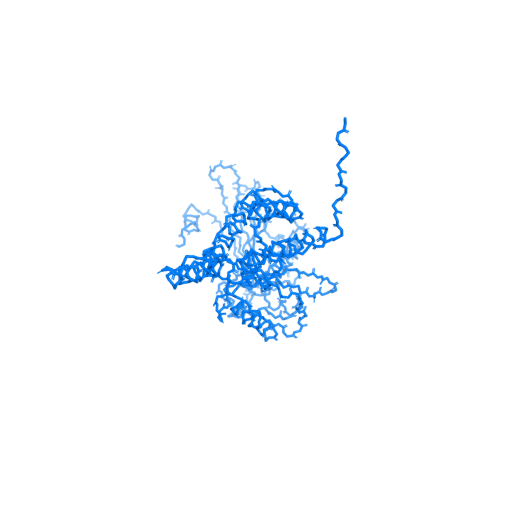ILE A O 1
ATOM 946 N N . ALA A 1 123 ? -22.959 0.991 16.045 1.00 93.19 123 ALA A N 1
ATOM 947 C CA . ALA A 1 123 ? -22.834 2.029 15.025 1.00 93.19 123 ALA A CA 1
ATOM 948 C C . ALA A 1 123 ? -21.404 2.588 14.944 1.00 93.19 123 ALA A C 1
ATOM 950 O O . ALA A 1 123 ? -20.884 2.775 13.847 1.00 93.19 123 ALA A O 1
ATOM 951 N N . MET A 1 124 ? -20.744 2.792 16.086 1.00 92.62 124 MET A N 1
ATOM 952 C CA . MET A 1 124 ? -19.354 3.248 16.142 1.00 92.62 124 MET A CA 1
ATOM 953 C C . MET A 1 124 ? -18.378 2.202 15.606 1.00 92.62 124 MET A C 1
ATOM 955 O O . MET A 1 124 ? -17.513 2.548 14.813 1.00 92.62 124 MET A O 1
ATOM 959 N N . CYS A 1 125 ? -18.517 0.929 15.987 1.00 91.00 125 CYS A N 1
ATOM 960 C CA . CYS A 1 125 ? -17.669 -0.151 15.477 1.00 91.00 125 CYS A CA 1
ATOM 961 C C . CYS A 1 125 ? -17.873 -0.382 13.973 1.00 91.00 125 CYS A C 1
ATOM 963 O O . CYS A 1 125 ? -16.907 -0.613 13.253 1.00 91.00 125 CYS A O 1
ATOM 965 N N . VAL A 1 126 ? -19.116 -0.297 13.491 1.00 88.94 126 VAL A N 1
ATOM 966 C CA . VAL A 1 126 ? -19.441 -0.397 12.062 1.00 88.94 126 VAL A CA 1
ATOM 967 C C . VAL A 1 126 ? -18.858 0.793 11.305 1.00 88.94 126 VAL A C 1
ATOM 969 O O . VAL A 1 126 ? -18.150 0.589 10.324 1.00 88.94 126 VAL A O 1
ATOM 972 N N . GLY A 1 127 ? -19.083 2.022 11.782 1.00 87.69 127 GLY A N 1
ATOM 973 C CA . GLY A 1 127 ? -18.504 3.232 11.193 1.00 87.69 127 GLY A CA 1
ATOM 974 C C . GLY A 1 127 ? -16.975 3.203 11.179 1.00 87.69 127 GLY A C 1
ATOM 975 O O . GLY A 1 127 ? -16.363 3.532 10.171 1.00 87.69 127 GLY A O 1
ATOM 976 N N . TYR A 1 128 ? -16.354 2.714 12.254 1.00 87.56 128 TYR A N 1
ATOM 977 C CA . TYR A 1 128 ? -14.910 2.501 12.321 1.00 87.56 128 TYR A CA 1
ATOM 978 C C . TYR A 1 128 ? -14.434 1.501 11.265 1.00 87.56 128 TYR A C 1
ATOM 980 O O . TYR A 1 128 ? -13.493 1.786 10.532 1.00 87.56 128 TYR A O 1
ATOM 988 N N . GLY A 1 129 ? -15.124 0.364 11.132 1.00 84.50 129 GLY A N 1
ATOM 989 C CA . GLY A 1 129 ? -14.819 -0.639 10.114 1.00 84.50 129 GLY A CA 1
ATOM 990 C C . GLY A 1 129 ? -14.977 -0.127 8.678 1.00 84.50 129 GLY A C 1
ATOM 991 O O . GLY A 1 129 ? -14.250 -0.574 7.797 1.00 84.50 129 GLY A O 1
ATOM 992 N N . PHE A 1 130 ? -15.873 0.834 8.433 1.00 83.12 130 PHE A N 1
ATOM 993 C CA . PHE A 1 130 ? -15.962 1.522 7.140 1.00 83.12 130 PHE A CA 1
ATOM 994 C C . PHE A 1 130 ? -14.769 2.451 6.879 1.00 83.12 130 PHE A C 1
ATOM 996 O O . PHE A 1 130 ? -14.353 2.569 5.731 1.00 83.12 130 PHE A O 1
ATOM 1003 N N . CYS A 1 131 ? -14.218 3.091 7.915 1.00 82.12 131 CYS A N 1
ATOM 1004 C CA . CYS A 1 131 ? -13.112 4.045 7.782 1.00 82.12 131 CYS A CA 1
ATOM 1005 C C . CYS A 1 131 ? -11.718 3.401 7.809 1.00 82.12 131 CYS A C 1
ATOM 1007 O O . CYS A 1 131 ? -10.785 3.957 7.246 1.00 82.12 131 CYS A O 1
ATOM 1009 N N . LEU A 1 132 ? -11.539 2.276 8.499 1.00 81.00 132 LEU A N 1
ATOM 1010 C CA . LEU A 1 132 ? -10.220 1.655 8.718 1.00 81.00 132 LEU A CA 1
ATOM 1011 C C . LEU A 1 132 ? -10.196 0.163 8.364 1.00 81.00 132 LEU A C 1
ATOM 1013 O O . LEU A 1 132 ? -9.210 -0.538 8.592 1.00 81.00 132 LEU A O 1
ATOM 1017 N N . GLY A 1 133 ? -11.277 -0.322 7.761 1.00 82.50 133 GLY A N 1
ATOM 1018 C CA . GLY A 1 133 ? -11.415 -1.702 7.340 1.00 82.50 133 GLY A CA 1
ATOM 1019 C C . GLY A 1 133 ? -11.803 -2.633 8.485 1.00 82.50 133 GLY A C 1
ATOM 1020 O O . GLY A 1 133 ? -11.789 -2.305 9.669 1.00 82.50 133 GLY A O 1
ATOM 1021 N N . ASN A 1 134 ? -12.171 -3.853 8.112 1.00 84.69 134 ASN A N 1
ATOM 1022 C CA . ASN A 1 134 ? -12.507 -4.922 9.040 1.00 84.69 134 ASN A CA 1
ATOM 1023 C C . ASN A 1 134 ? -11.259 -5.764 9.396 1.00 84.69 134 ASN A C 1
ATOM 1025 O O . ASN A 1 134 ? -10.516 -6.152 8.490 1.00 84.69 134 ASN A O 1
ATOM 1029 N N . PRO A 1 135 ? -11.047 -6.142 10.669 1.00 83.56 135 PRO A N 1
ATOM 1030 C CA . PRO A 1 135 ? -9.856 -6.890 11.076 1.00 83.56 135 PRO A CA 1
ATOM 1031 C C . PRO A 1 135 ? -9.787 -8.311 10.521 1.00 83.56 135 PRO A C 1
ATOM 1033 O O . PRO A 1 135 ? -8.708 -8.809 10.201 1.00 83.56 135 PRO A O 1
ATOM 1036 N N . VAL A 1 136 ? -10.934 -8.964 10.342 1.00 86.25 136 VAL A N 1
ATOM 1037 C CA . VAL A 1 136 ? -11.005 -10.288 9.717 1.00 86.25 136 VAL A CA 1
ATOM 1038 C C . VAL A 1 136 ? -10.627 -10.189 8.243 1.00 86.25 136 VAL A C 1
ATOM 1040 O O . VAL A 1 136 ? -9.825 -10.988 7.763 1.00 86.25 136 VAL A O 1
ATOM 1043 N N . LEU A 1 137 ? -11.152 -9.189 7.530 1.00 86.38 137 LEU A N 1
ATOM 1044 C CA . LEU A 1 137 ? -10.818 -8.982 6.120 1.00 86.38 137 LEU A CA 1
ATOM 1045 C C . LEU A 1 137 ? -9.350 -8.579 5.936 1.00 86.38 137 LEU A C 1
ATOM 1047 O O . LEU A 1 137 ? -8.720 -9.090 5.017 1.00 86.38 137 LEU A O 1
ATOM 1051 N N . ALA A 1 138 ? -8.780 -7.775 6.837 1.00 85.56 138 ALA A N 1
ATOM 1052 C CA . ALA A 1 138 ? -7.357 -7.432 6.824 1.00 85.56 138 ALA A CA 1
ATOM 1053 C C . ALA A 1 138 ? -6.467 -8.684 6.947 1.00 85.56 138 ALA A C 1
ATOM 1055 O O . ALA A 1 138 ? -5.512 -8.853 6.189 1.00 85.56 138 ALA A O 1
ATOM 1056 N N . LEU A 1 139 ? -6.803 -9.603 7.862 1.00 86.06 139 LEU A N 1
ATOM 1057 C CA . LEU A 1 139 ? -6.073 -10.866 8.038 1.00 86.06 139 LEU A CA 1
ATOM 1058 C C . LEU A 1 139 ? -6.235 -11.812 6.842 1.00 86.06 139 LEU A C 1
ATOM 1060 O O . LEU A 1 139 ? -5.255 -12.411 6.393 1.00 86.06 139 LEU A O 1
ATOM 1064 N N . LEU A 1 140 ? -7.455 -11.949 6.315 1.00 88.06 140 LEU A N 1
ATOM 1065 C CA . LEU A 1 140 ? -7.720 -12.768 5.129 1.00 88.06 140 LEU A CA 1
ATOM 1066 C C . LEU A 1 140 ? -6.979 -12.227 3.905 1.00 88.06 140 LEU A C 1
ATOM 1068 O O . LEU A 1 140 ? -6.343 -12.994 3.187 1.00 88.06 140 LEU A O 1
ATOM 1072 N N . SER A 1 141 ? -7.018 -10.912 3.712 1.00 88.50 141 SER A N 1
ATOM 1073 C CA . SER A 1 141 ? -6.327 -10.206 2.638 1.00 88.50 141 SER A CA 1
ATOM 1074 C C . SER A 1 141 ? -4.805 -10.361 2.754 1.00 88.50 141 SER A C 1
ATOM 1076 O O . SER A 1 141 ? -4.151 -10.720 1.780 1.00 88.50 141 SER A O 1
ATOM 1078 N N . ARG A 1 142 ? -4.235 -10.248 3.963 1.00 87.88 142 ARG A N 1
ATOM 1079 C CA . ARG A 1 142 ? -2.801 -10.489 4.204 1.00 87.88 142 ARG A CA 1
ATOM 1080 C C . ARG A 1 142 ? -2.377 -11.911 3.830 1.00 87.88 142 ARG A C 1
ATOM 1082 O O . ARG A 1 142 ? -1.336 -12.106 3.206 1.00 87.88 142 ARG A O 1
ATOM 1089 N N . ASN A 1 143 ? -3.171 -12.913 4.208 1.00 88.50 143 ASN A N 1
ATOM 1090 C CA . ASN A 1 143 ? -2.902 -14.305 3.837 1.00 88.50 143 ASN A CA 1
ATOM 1091 C C . ASN A 1 143 ? -3.033 -14.525 2.326 1.00 88.50 143 ASN A C 1
ATOM 1093 O O . ASN A 1 143 ? -2.248 -15.273 1.748 1.00 88.50 143 ASN A O 1
ATOM 1097 N N . HIS A 1 144 ? -4.005 -13.868 1.693 1.00 90.00 144 HIS A N 1
ATOM 1098 C CA . HIS A 1 144 ? -4.183 -13.911 0.249 1.00 90.00 144 HIS A CA 1
ATOM 1099 C C . HIS A 1 144 ? -2.970 -13.328 -0.484 1.00 90.00 144 HIS A C 1
ATOM 1101 O O . HIS A 1 144 ? -2.402 -14.036 -1.309 1.00 90.00 144 HIS A O 1
ATOM 1107 N N . VAL A 1 145 ? -2.503 -12.129 -0.114 1.00 89.38 145 VAL A N 1
ATOM 1108 C CA . VAL A 1 145 ? -1.291 -11.513 -0.690 1.00 89.38 145 VAL A CA 1
ATOM 1109 C C . VAL A 1 145 ? -0.068 -12.396 -0.479 1.00 89.38 145 VAL A C 1
ATOM 1111 O O . VAL A 1 145 ? 0.671 -12.661 -1.420 1.00 89.38 145 VAL A O 1
ATOM 1114 N N . LYS A 1 146 ? 0.118 -12.939 0.730 1.00 89.06 146 LYS A N 1
ATOM 1115 C CA . LYS A 1 146 ? 1.228 -13.859 1.011 1.00 89.06 146 LYS A CA 1
ATOM 1116 C C . LYS A 1 146 ? 1.220 -15.079 0.082 1.00 89.06 146 LYS A C 1
ATOM 1118 O O . LYS A 1 146 ? 2.275 -15.495 -0.388 1.00 89.06 146 LYS A O 1
ATOM 1123 N N . ASN A 1 147 ? 0.049 -15.667 -0.155 1.00 88.62 147 ASN A N 1
ATOM 1124 C CA . ASN A 1 147 ? -0.084 -16.826 -1.034 1.00 88.62 147 ASN A CA 1
ATOM 1125 C C . ASN A 1 147 ? 0.093 -16.449 -2.506 1.00 88.62 147 ASN A C 1
ATOM 1127 O O . ASN A 1 147 ? 0.765 -17.182 -3.223 1.00 88.62 147 ASN A O 1
ATOM 1131 N N . TYR A 1 148 ? -0.475 -15.320 -2.933 1.00 87.94 148 TYR A N 1
ATOM 1132 C CA . TYR A 1 148 ? -0.322 -14.779 -4.281 1.00 87.94 148 TYR A CA 1
ATOM 1133 C C . TYR A 1 148 ? 1.160 -14.557 -4.609 1.00 87.94 148 TYR A C 1
ATOM 1135 O O . TYR A 1 148 ? 1.673 -15.177 -5.535 1.00 87.94 148 TYR A O 1
ATOM 1143 N N . LEU A 1 149 ? 1.883 -13.804 -3.771 1.00 86.69 149 LEU A N 1
ATOM 1144 C CA . LEU A 1 149 ? 3.308 -13.524 -3.970 1.00 86.69 149 LEU A CA 1
ATOM 1145 C C . LEU A 1 149 ? 4.148 -14.805 -3.981 1.00 86.69 149 LEU A C 1
ATOM 1147 O O . LEU A 1 149 ? 4.999 -14.979 -4.840 1.00 86.69 149 LEU A O 1
ATOM 1151 N N . LYS A 1 150 ? 3.876 -15.752 -3.073 1.00 85.38 150 LYS A N 1
ATOM 1152 C CA . LYS A 1 150 ? 4.587 -17.039 -3.050 1.00 85.38 150 LYS A CA 1
ATOM 1153 C C . LYS A 1 150 ? 4.333 -17.884 -4.306 1.00 85.38 150 LYS A C 1
ATOM 1155 O O . LYS A 1 150 ? 5.199 -18.664 -4.690 1.00 85.38 150 LYS A O 1
ATOM 1160 N N . THR A 1 151 ? 3.137 -17.785 -4.881 1.00 83.31 151 THR A N 1
ATOM 1161 C CA . THR A 1 151 ? 2.745 -18.572 -6.058 1.00 83.31 151 THR A CA 1
ATOM 1162 C C . THR A 1 151 ? 3.356 -17.988 -7.326 1.00 83.31 151 THR A C 1
ATOM 1164 O O . THR A 1 151 ? 3.910 -18.744 -8.114 1.00 83.31 151 THR A O 1
ATOM 1167 N N . ASN A 1 152 ? 3.308 -16.662 -7.484 1.00 79.81 152 ASN A N 1
ATOM 1168 C CA . ASN A 1 152 ? 3.761 -15.984 -8.702 1.00 79.81 152 ASN A CA 1
ATOM 1169 C C . ASN A 1 152 ? 5.262 -15.648 -8.690 1.00 79.81 152 ASN A C 1
ATOM 1171 O O . ASN A 1 152 ? 5.898 -15.657 -9.734 1.00 79.81 152 ASN A O 1
ATOM 1175 N N . TYR A 1 153 ? 5.864 -15.429 -7.517 1.00 80.62 153 TYR A N 1
ATOM 1176 C CA . TYR A 1 153 ? 7.249 -14.957 -7.374 1.00 80.62 153 TYR A CA 1
ATOM 1177 C C . TYR A 1 153 ? 8.043 -15.862 -6.425 1.00 80.62 153 TYR A C 1
ATOM 1179 O O . TYR A 1 153 ? 8.558 -15.446 -5.389 1.00 80.62 153 TYR A O 1
ATOM 1187 N N . SER A 1 154 ? 8.096 -17.153 -6.756 1.00 77.69 154 SER A N 1
ATOM 1188 C CA . SER A 1 154 ? 8.593 -18.195 -5.845 1.00 77.69 154 SER A CA 1
ATOM 1189 C C . SER A 1 154 ? 10.087 -18.116 -5.491 1.00 77.69 154 SER A C 1
ATOM 1191 O O . SER A 1 154 ? 10.483 -18.675 -4.466 1.00 77.69 154 SER A O 1
ATOM 1193 N N . THR A 1 155 ? 10.913 -17.433 -6.292 1.00 75.94 155 THR A N 1
ATOM 1194 C CA . THR A 1 155 ? 12.352 -17.256 -6.007 1.00 75.94 155 THR A CA 1
ATOM 1195 C C . THR A 1 155 ? 12.651 -16.024 -5.157 1.00 75.94 155 THR A C 1
ATOM 1197 O O . THR A 1 155 ? 13.770 -15.880 -4.671 1.00 75.94 155 THR A O 1
ATOM 1200 N N . GLU A 1 156 ? 11.662 -15.161 -4.936 1.00 78.50 156 GLU A N 1
ATOM 1201 C CA . GLU A 1 156 ? 11.821 -13.907 -4.212 1.00 78.50 156 GLU A CA 1
ATOM 1202 C C . GLU A 1 156 ? 11.406 -14.056 -2.748 1.00 78.50 156 GLU A C 1
ATOM 1204 O O . GLU A 1 156 ? 10.486 -14.798 -2.387 1.00 78.50 156 GLU A O 1
ATOM 1209 N N . THR A 1 157 ? 12.086 -13.319 -1.869 1.00 83.81 157 THR A N 1
ATOM 1210 C CA . THR A 1 157 ? 11.761 -13.325 -0.439 1.00 83.81 157 THR A CA 1
ATOM 1211 C C . THR A 1 157 ? 11.001 -12.062 -0.068 1.00 83.81 157 THR A C 1
ATOM 1213 O O . THR A 1 157 ? 11.578 -10.986 0.074 1.00 83.81 157 THR A O 1
ATOM 1216 N N . PHE A 1 158 ? 9.695 -12.215 0.159 1.00 85.88 158 PHE A N 1
ATOM 1217 C CA . PHE A 1 158 ? 8.838 -11.146 0.665 1.00 85.88 158 PHE A CA 1
ATOM 1218 C C . PHE A 1 158 ? 8.725 -11.199 2.188 1.00 85.88 158 PHE A C 1
ATOM 1220 O O . PHE A 1 158 ? 8.474 -12.240 2.801 1.00 85.88 158 PHE A O 1
ATOM 1227 N N . SER A 1 159 ? 8.862 -10.035 2.807 1.00 80.56 159 SER A N 1
ATOM 1228 C CA . SER A 1 159 ? 8.821 -9.819 4.247 1.00 80.56 159 SER A CA 1
ATOM 1229 C C . SER A 1 159 ? 7.921 -8.628 4.594 1.00 80.56 159 SER A C 1
ATOM 1231 O O . SER A 1 159 ? 7.522 -7.854 3.730 1.00 80.56 159 SER A O 1
ATOM 1233 N N . SER A 1 160 ? 7.555 -8.500 5.873 1.00 69.38 160 SER A N 1
ATOM 1234 C CA . SER A 1 160 ? 6.820 -7.341 6.404 1.00 69.38 160 SER A CA 1
ATOM 1235 C C . SER A 1 160 ? 5.514 -6.968 5.671 1.00 69.38 160 SER A C 1
ATOM 1237 O O . SER A 1 160 ? 5.273 -5.795 5.423 1.00 69.38 160 SER A O 1
ATOM 1239 N N . ILE A 1 161 ? 4.640 -7.940 5.376 1.00 76.19 161 ILE A N 1
ATOM 1240 C CA . ILE A 1 161 ? 3.324 -7.677 4.758 1.00 76.19 161 ILE A CA 1
ATOM 1241 C C . ILE A 1 161 ? 2.390 -7.027 5.786 1.00 76.19 161 ILE A C 1
ATOM 1243 O O . ILE A 1 161 ? 1.853 -7.718 6.670 1.00 76.19 161 ILE A O 1
ATOM 1247 N N . CYS A 1 162 ? 2.230 -5.709 5.673 1.00 74.12 162 CYS A N 1
ATOM 1248 C CA . CYS A 1 162 ? 1.425 -4.883 6.565 1.00 74.12 162 CYS A CA 1
ATOM 1249 C C . CYS A 1 162 ? 0.195 -4.330 5.822 1.00 74.12 162 CYS A C 1
ATOM 1251 O O . CYS A 1 162 ? 0.376 -3.532 4.902 1.00 74.12 162 CYS A O 1
ATOM 1253 N N . PRO A 1 163 ? -1.036 -4.741 6.186 1.00 81.19 163 PRO A N 1
ATOM 1254 C CA . PRO A 1 163 ? -2.243 -4.234 5.545 1.00 81.19 163 PRO A CA 1
ATOM 1255 C C . PRO A 1 163 ? -2.641 -2.866 6.114 1.00 81.19 163 PRO A C 1
ATOM 1257 O O . PRO A 1 163 ? -2.884 -2.745 7.315 1.00 81.19 163 PRO A O 1
ATOM 1260 N N . GLY A 1 164 ? -2.778 -1.874 5.241 1.00 81.44 164 GLY A N 1
ATOM 1261 C CA . GLY A 1 164 ? -3.563 -0.658 5.443 1.00 81.44 164 GLY A CA 1
ATOM 1262 C C . GLY A 1 164 ? -4.888 -0.745 4.682 1.00 81.44 164 GLY A C 1
ATOM 1263 O O . GLY A 1 164 ? -5.033 -1.564 3.775 1.00 81.44 164 GLY A O 1
ATOM 1264 N N . TYR A 1 165 ? -5.871 0.074 5.052 1.00 83.62 165 TYR A N 1
ATOM 1265 C CA . TYR A 1 165 ? -7.168 0.120 4.375 1.00 83.62 165 TYR A CA 1
ATOM 1266 C C . TYR A 1 165 ? -7.360 1.455 3.659 1.00 83.62 165 TYR A C 1
ATOM 1268 O O . TYR A 1 165 ? -7.247 2.512 4.278 1.00 83.62 165 TYR A O 1
ATOM 1276 N N . ASP A 1 166 ? -7.686 1.392 2.372 1.00 83.31 166 ASP A N 1
ATOM 1277 C CA . ASP A 1 166 ? -8.101 2.540 1.576 1.00 83.31 166 ASP A CA 1
ATOM 1278 C C . ASP A 1 166 ? -9.628 2.577 1.477 1.00 83.31 166 ASP A C 1
ATOM 1280 O O . ASP A 1 166 ? -10.267 1.750 0.816 1.00 83.31 166 ASP A O 1
ATOM 1284 N N . VAL A 1 167 ? -10.213 3.578 2.134 1.00 80.62 167 VAL A N 1
ATOM 1285 C CA . VAL A 1 167 ? -11.658 3.826 2.152 1.00 80.62 167 VAL A CA 1
ATOM 1286 C C . VAL A 1 167 ? -12.189 4.205 0.775 1.00 80.62 167 VAL A C 1
ATOM 1288 O O . VAL A 1 167 ? -13.311 3.827 0.444 1.00 80.62 167 VAL A O 1
ATOM 1291 N N . MET A 1 168 ? -11.414 4.943 -0.026 1.00 81.94 168 MET A N 1
ATOM 1292 C CA . MET A 1 168 ? -11.868 5.445 -1.326 1.00 81.94 168 MET A CA 1
ATOM 1293 C C . MET A 1 168 ? -12.074 4.294 -2.308 1.00 81.94 168 MET A C 1
ATOM 1295 O O . MET A 1 168 ? -13.073 4.256 -3.025 1.00 81.94 168 MET A O 1
ATOM 1299 N N . GLN A 1 169 ? -11.166 3.318 -2.300 1.00 81.56 169 GLN A N 1
ATOM 1300 C CA . GLN A 1 169 ? -11.255 2.135 -3.161 1.00 81.56 169 GLN A CA 1
ATOM 1301 C C . GLN A 1 169 ? -12.039 0.975 -2.518 1.00 81.56 169 GLN A C 1
ATOM 1303 O O . GLN A 1 169 ? -12.510 0.054 -3.209 1.00 81.56 169 GLN A O 1
ATOM 1308 N N . GLY A 1 170 ? -12.203 1.012 -1.192 1.00 86.12 170 GLY A N 1
ATOM 1309 C CA . GLY A 1 170 ? -12.708 -0.108 -0.403 1.00 86.12 170 GLY A CA 1
ATOM 1310 C C . GLY A 1 170 ? -11.785 -1.322 -0.518 1.00 86.12 170 GLY A C 1
ATOM 1311 O O . GLY A 1 170 ? -12.259 -2.435 -0.764 1.00 86.12 170 GLY A O 1
ATOM 1312 N N . ALA A 1 171 ? -10.476 -1.083 -0.435 1.00 88.31 171 ALA A N 1
ATOM 1313 C CA . ALA 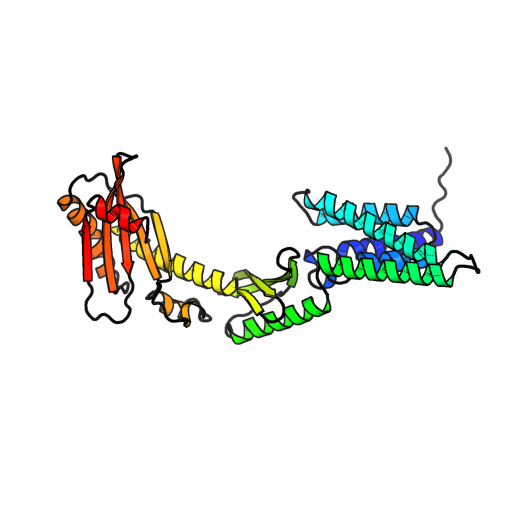A 1 171 ? -9.418 -2.048 -0.718 1.00 88.31 171 ALA A CA 1
ATOM 1314 C C . ALA A 1 171 ? -8.359 -2.059 0.395 1.00 88.31 171 ALA A C 1
ATOM 1316 O O . ALA A 1 171 ? -8.239 -1.115 1.172 1.00 88.31 171 ALA A O 1
ATOM 1317 N N . TYR A 1 172 ? -7.592 -3.143 0.480 1.00 88.31 172 TYR A N 1
ATOM 1318 C CA . TYR A 1 172 ? -6.449 -3.254 1.381 1.00 88.31 172 TYR A CA 1
ATOM 1319 C C . TYR A 1 172 ? -5.151 -3.072 0.609 1.00 88.31 172 TYR A C 1
ATOM 1321 O O . TYR A 1 172 ? -4.898 -3.815 -0.341 1.00 88.31 172 TYR A O 1
ATOM 1329 N N . ILE A 1 173 ? -4.335 -2.126 1.061 1.00 88.81 173 ILE A N 1
ATOM 1330 C CA . ILE A 1 173 ? -3.006 -1.828 0.533 1.00 88.81 173 ILE A CA 1
ATOM 1331 C C . ILE A 1 173 ? -1.985 -2.547 1.409 1.00 88.81 173 ILE A C 1
ATOM 1333 O O . ILE A 1 173 ? -1.973 -2.368 2.625 1.00 88.81 173 ILE A O 1
ATOM 1337 N N . HIS A 1 174 ? -1.127 -3.362 0.810 1.00 89.56 174 HIS A N 1
ATOM 1338 C CA . HIS A 1 174 ? -0.109 -4.125 1.524 1.00 89.56 174 HIS A CA 1
ATOM 1339 C C . HIS A 1 174 ? 1.270 -3.617 1.162 1.00 89.56 174 HIS A C 1
ATOM 1341 O O . HIS A 1 174 ? 1.757 -3.894 0.068 1.00 89.56 174 HIS A O 1
ATOM 1347 N N . SER A 1 175 ? 1.929 -2.944 2.099 1.00 87.94 175 SER A N 1
ATOM 1348 C CA . SER A 1 175 ? 3.361 -2.675 1.976 1.00 87.94 175 SER A CA 1
ATOM 1349 C C . SER A 1 175 ? 4.112 -3.987 2.175 1.00 87.94 175 SER A C 1
ATOM 1351 O O . SER A 1 175 ? 3.981 -4.615 3.227 1.00 87.94 175 SER A O 1
ATOM 1353 N N . CYS A 1 176 ? 4.862 -4.412 1.165 1.00 89.12 176 CYS A N 1
ATOM 1354 C CA . CYS A 1 176 ? 5.628 -5.651 1.141 1.00 89.12 176 CYS A CA 1
ATOM 1355 C C . CYS A 1 176 ? 7.106 -5.312 0.933 1.00 89.12 176 CYS A C 1
ATOM 1357 O O . CYS A 1 176 ? 7.457 -4.621 -0.017 1.00 89.12 176 CYS A O 1
ATOM 1359 N N . ALA A 1 177 ? 7.977 -5.799 1.813 1.00 88.38 177 ALA A N 1
ATOM 1360 C CA . ALA A 1 177 ? 9.417 -5.637 1.669 1.00 88.38 177 ALA A CA 1
ATOM 1361 C C . ALA A 1 177 ? 9.994 -6.832 0.902 1.00 88.38 177 ALA A C 1
ATOM 1363 O O . ALA A 1 177 ? 9.973 -7.952 1.418 1.00 88.38 177 ALA A O 1
ATOM 1364 N N . VAL A 1 178 ? 10.498 -6.604 -0.306 1.00 87.62 178 VAL A N 1
ATOM 1365 C CA . VAL A 1 178 ? 11.152 -7.613 -1.146 1.00 87.62 178 VAL A CA 1
ATOM 1366 C C . VAL A 1 178 ? 12.670 -7.492 -1.038 1.00 87.62 178 VAL A C 1
ATOM 1368 O O . VAL A 1 178 ? 13.206 -6.385 -0.979 1.00 87.62 178 VAL A O 1
ATOM 1371 N N . HIS A 1 179 ? 13.351 -8.634 -0.950 1.00 82.06 179 HIS A N 1
ATOM 1372 C CA . HIS A 1 179 ? 14.810 -8.721 -0.865 1.00 82.06 179 HIS A CA 1
ATOM 1373 C C . HIS A 1 179 ? 15.360 -9.148 -2.218 1.00 82.06 179 HIS A C 1
ATOM 1375 O O . HIS A 1 179 ? 15.284 -10.326 -2.556 1.00 82.06 179 HIS A O 1
ATOM 1381 N N . THR A 1 180 ? 15.945 -8.210 -2.956 1.00 73.06 180 THR A N 1
ATOM 1382 C CA . THR A 1 180 ? 16.474 -8.457 -4.302 1.00 73.06 180 THR A CA 1
ATOM 1383 C C . THR A 1 180 ? 17.933 -8.009 -4.344 1.00 73.06 180 THR A C 1
ATOM 1385 O O . THR A 1 180 ? 18.258 -6.890 -3.958 1.00 73.06 180 THR A O 1
ATOM 1388 N N . ASN A 1 181 ? 18.842 -8.894 -4.765 1.00 69.50 181 ASN A N 1
ATOM 1389 C CA . ASN A 1 181 ? 20.286 -8.621 -4.884 1.00 69.50 181 ASN A CA 1
ATOM 1390 C C . ASN A 1 181 ? 20.960 -8.039 -3.617 1.00 69.50 181 ASN A C 1
ATOM 1392 O O . ASN A 1 181 ? 21.942 -7.307 -3.708 1.00 69.50 181 ASN A O 1
ATOM 1396 N N . GLY A 1 182 ? 20.454 -8.376 -2.425 1.00 72.75 182 GLY A N 1
ATOM 1397 C CA . GLY A 1 182 ? 20.984 -7.882 -1.147 1.00 72.75 182 GLY A CA 1
ATOM 1398 C C . GLY A 1 182 ? 20.457 -6.508 -0.713 1.00 72.75 182 GLY A C 1
ATOM 1399 O O . GLY A 1 182 ? 20.823 -6.045 0.367 1.00 72.75 182 GLY A O 1
ATOM 1400 N N . GLU A 1 183 ? 19.575 -5.887 -1.498 1.00 79.94 183 GLU A N 1
ATOM 1401 C CA . GLU A 1 183 ? 18.850 -4.667 -1.138 1.00 79.94 183 GLU A CA 1
ATOM 1402 C C . GLU A 1 183 ? 17.395 -4.973 -0.756 1.00 79.94 183 GLU A C 1
ATOM 1404 O O . GLU A 1 183 ? 16.814 -5.980 -1.169 1.00 79.94 183 GLU A O 1
ATOM 1409 N N . ILE A 1 184 ? 16.805 -4.098 0.065 1.00 84.81 184 ILE A N 1
ATOM 1410 C CA . ILE A 1 184 ? 15.403 -4.195 0.483 1.00 84.81 184 ILE A CA 1
ATOM 1411 C C . ILE A 1 184 ? 14.611 -3.098 -0.218 1.00 84.81 184 ILE A C 1
ATOM 1413 O O . ILE A 1 184 ? 14.840 -1.911 0.022 1.00 84.81 184 ILE A O 1
ATOM 1417 N N . HIS A 1 185 ? 13.625 -3.497 -1.015 1.00 84.50 185 HIS A N 1
ATOM 1418 C CA . HIS A 1 185 ? 12.685 -2.584 -1.659 1.00 84.50 185 HIS A CA 1
ATOM 1419 C C . HIS A 1 185 ? 11.298 -2.746 -1.046 1.00 84.50 185 HIS A C 1
ATOM 1421 O O . HIS A 1 185 ? 10.900 -3.844 -0.666 1.00 84.50 185 HIS A O 1
ATOM 1427 N N . THR A 1 186 ? 10.551 -1.649 -0.925 1.00 87.62 186 THR A N 1
ATOM 1428 C CA . THR A 1 186 ? 9.151 -1.699 -0.483 1.00 87.62 186 THR A CA 1
ATOM 1429 C C . THR A 1 186 ? 8.249 -1.507 -1.689 1.00 87.62 186 THR A C 1
ATOM 1431 O O . THR A 1 186 ? 8.321 -0.474 -2.346 1.00 87.62 186 THR A O 1
ATOM 1434 N N . VAL A 1 187 ? 7.399 -2.493 -1.949 1.00 86.81 187 VAL A N 1
ATOM 1435 C CA . VAL A 1 187 ? 6.400 -2.496 -3.022 1.00 86.81 187 VAL A CA 1
ATOM 1436 C C . VAL A 1 187 ? 5.004 -2.580 -2.415 1.00 86.81 187 VAL A C 1
ATOM 1438 O O . VAL A 1 187 ? 4.843 -3.064 -1.291 1.00 86.81 187 VAL A O 1
ATOM 1441 N N . GLN A 1 188 ? 3.992 -2.087 -3.122 1.00 89.50 188 GLN A N 1
ATOM 1442 C CA . GLN A 1 188 ? 2.608 -2.121 -2.650 1.00 89.50 188 GLN A CA 1
ATOM 1443 C C . GLN A 1 188 ? 1.799 -3.135 -3.446 1.00 89.50 188 GLN A C 1
ATOM 1445 O O . GLN A 1 188 ? 1.859 -3.148 -4.663 1.00 89.50 188 GLN A O 1
ATOM 1450 N N . VAL A 1 189 ? 1.023 -3.974 -2.765 1.00 88.38 189 VAL A N 1
ATOM 1451 C CA . VAL A 1 189 ? 0.044 -4.856 -3.415 1.00 88.38 189 VAL A CA 1
ATOM 1452 C C . VAL A 1 189 ? -1.340 -4.440 -2.947 1.00 88.38 189 VAL A C 1
ATOM 1454 O O . VAL A 1 189 ? -1.598 -4.429 -1.742 1.00 88.38 189 VAL A O 1
ATOM 1457 N N . ILE A 1 190 ? -2.236 -4.100 -3.871 1.00 87.88 190 ILE A N 1
ATOM 1458 C CA . ILE A 1 190 ? -3.597 -3.661 -3.543 1.00 87.88 190 ILE A CA 1
ATOM 1459 C C . ILE A 1 190 ? -4.572 -4.797 -3.810 1.00 87.88 190 ILE A C 1
ATOM 1461 O O . ILE A 1 190 ? -4.561 -5.425 -4.866 1.00 87.88 190 ILE A O 1
ATOM 1465 N N . THR A 1 191 ? -5.452 -5.069 -2.848 1.00 88.31 191 THR A N 1
ATOM 1466 C CA . THR A 1 191 ? -6.432 -6.154 -2.956 1.00 88.31 191 THR A CA 1
ATOM 1467 C C . THR A 1 191 ? -7.833 -5.721 -2.571 1.00 88.31 191 THR A C 1
ATOM 1469 O O . THR A 1 191 ? -8.042 -4.980 -1.610 1.00 88.31 191 THR A O 1
ATOM 1472 N N . LYS A 1 192 ? -8.824 -6.274 -3.269 1.00 86.38 192 LYS A N 1
ATOM 1473 C CA . LYS A 1 192 ? -10.240 -6.147 -2.926 1.00 86.38 192 LYS A CA 1
ATOM 1474 C C . LYS A 1 192 ? -10.855 -7.534 -2.823 1.00 86.38 192 LYS A C 1
ATOM 1476 O O . LYS A 1 192 ? -11.117 -8.209 -3.816 1.00 86.38 192 LYS A O 1
ATOM 1481 N N . GLY A 1 193 ? -11.044 -7.994 -1.588 1.00 82.62 193 GLY A N 1
ATOM 1482 C CA . GLY A 1 193 ? -11.448 -9.373 -1.322 1.00 82.62 193 GLY A CA 1
ATOM 1483 C C . GLY A 1 193 ? -10.347 -10.366 -1.703 1.00 82.62 193 GLY A C 1
ATOM 1484 O O . GLY A 1 193 ? -9.304 -10.400 -1.056 1.00 82.62 193 GLY A O 1
ATOM 1485 N N . LYS A 1 194 ? -10.604 -11.194 -2.722 1.00 80.62 194 LYS A N 1
ATOM 1486 C CA . LYS A 1 194 ? -9.662 -12.201 -3.256 1.00 80.62 194 LYS A CA 1
ATOM 1487 C C . LYS A 1 194 ? -9.046 -11.800 -4.602 1.00 80.62 194 LYS A C 1
ATOM 1489 O O . LYS A 1 194 ? -8.447 -12.641 -5.264 1.00 80.62 194 LYS A O 1
ATOM 1494 N N . THR A 1 195 ? -9.268 -10.563 -5.027 1.00 81.44 195 THR A N 1
ATOM 1495 C CA . THR A 1 195 ? -8.743 -10.040 -6.284 1.00 81.44 195 THR A CA 1
ATOM 1496 C C . THR A 1 195 ? -7.585 -9.106 -5.967 1.00 81.44 195 THR A C 1
ATOM 1498 O O . THR A 1 195 ? -7.746 -8.194 -5.149 1.00 81.44 195 THR A O 1
ATOM 1501 N N . VAL A 1 196 ? -6.439 -9.334 -6.607 1.00 81.81 196 VAL A N 1
ATOM 1502 C CA . VAL A 1 196 ? -5.341 -8.364 -6.672 1.00 81.81 196 VAL A CA 1
ATOM 1503 C C . VAL A 1 196 ? -5.721 -7.329 -7.723 1.00 81.81 196 VAL A C 1
ATOM 1505 O O . VAL A 1 196 ? -6.049 -7.689 -8.849 1.00 81.81 196 VAL A O 1
ATOM 1508 N N . LEU A 1 197 ? -5.788 -6.066 -7.311 1.00 78.94 197 LEU A N 1
ATOM 1509 C CA . LEU A 1 197 ? -6.102 -4.939 -8.188 1.00 78.94 197 LEU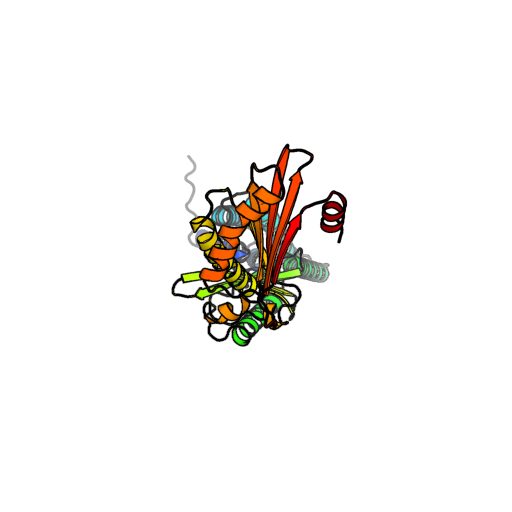 A CA 1
ATOM 1510 C C . LEU A 1 197 ? -4.835 -4.325 -8.778 1.00 78.94 197 LEU A C 1
ATOM 1512 O O . LEU A 1 197 ? -4.850 -3.899 -9.924 1.00 78.94 197 LEU A O 1
ATOM 1516 N N . GLU A 1 198 ? -3.768 -4.288 -7.983 1.00 82.19 198 GLU A N 1
ATOM 1517 C CA . GLU A 1 198 ? -2.483 -3.700 -8.349 1.00 82.19 198 GLU A CA 1
ATOM 1518 C C . GLU A 1 198 ? -1.364 -4.527 -7.718 1.00 82.19 198 GLU A C 1
ATOM 1520 O O . GLU A 1 198 ? -1.456 -4.925 -6.548 1.00 82.19 198 GLU A O 1
ATOM 1525 N N . ASP A 1 199 ? -0.325 -4.791 -8.504 1.00 82.88 199 ASP A N 1
ATOM 1526 C CA . ASP A 1 199 ? 0.846 -5.562 -8.112 1.00 82.88 199 ASP A CA 1
ATOM 1527 C C . ASP A 1 199 ? 2.099 -4.700 -8.281 1.00 82.88 199 ASP A C 1
ATOM 1529 O O . ASP A 1 199 ? 2.784 -4.725 -9.298 1.00 82.88 199 ASP A O 1
ATOM 1533 N N . GLY A 1 200 ? 2.434 -3.943 -7.243 1.00 80.75 200 GLY A N 1
ATOM 1534 C CA . GLY A 1 200 ? 3.591 -3.060 -7.280 1.00 80.75 200 GLY A CA 1
ATOM 1535 C C . GLY A 1 200 ? 4.930 -3.795 -7.365 1.00 80.75 200 GLY A C 1
ATOM 1536 O O . GLY A 1 200 ? 5.938 -3.146 -7.636 1.00 80.75 200 GLY A O 1
ATOM 1537 N N . TYR A 1 201 ? 4.991 -5.116 -7.128 1.00 81.19 201 TYR A N 1
ATOM 1538 C CA . TYR A 1 201 ? 6.211 -5.873 -7.426 1.00 81.19 201 TYR A CA 1
ATOM 1539 C C . TYR A 1 201 ? 6.366 -6.061 -8.932 1.00 81.19 201 TYR A C 1
ATOM 1541 O O . TYR A 1 201 ? 7.441 -5.790 -9.467 1.00 81.19 201 TYR A O 1
ATOM 1549 N N . PHE A 1 202 ? 5.280 -6.437 -9.612 1.00 77.06 202 PHE A N 1
ATOM 1550 C CA . PHE A 1 202 ? 5.233 -6.478 -11.070 1.00 77.06 202 PHE A CA 1
ATOM 1551 C C . PHE A 1 202 ? 5.638 -5.119 -11.671 1.00 77.06 202 PHE A C 1
ATOM 1553 O O . PHE A 1 202 ? 6.509 -5.059 -12.543 1.00 77.06 202 PHE A O 1
ATOM 1560 N N . ASP A 1 203 ? 5.081 -4.016 -11.163 1.00 73.56 203 ASP A N 1
ATOM 1561 C CA . ASP A 1 203 ? 5.401 -2.664 -11.648 1.00 73.56 203 ASP A CA 1
ATOM 1562 C C . ASP A 1 203 ? 6.867 -2.285 -11.393 1.00 73.56 203 ASP A C 1
ATOM 1564 O O . ASP A 1 203 ? 7.534 -1.699 -12.247 1.00 73.56 203 ASP A O 1
ATOM 1568 N N . TYR A 1 204 ? 7.407 -2.660 -10.230 1.00 77.00 204 TYR A N 1
ATOM 1569 C CA . TYR A 1 204 ? 8.812 -2.436 -9.890 1.00 77.00 204 TYR A CA 1
ATOM 1570 C C . TYR A 1 204 ? 9.761 -3.180 -10.843 1.00 77.00 204 TYR A C 1
ATOM 1572 O O . TYR A 1 204 ? 10.719 -2.593 -11.357 1.00 77.00 204 TYR A O 1
ATOM 1580 N N . VAL A 1 205 ? 9.500 -4.465 -11.095 1.00 75.06 205 VAL A N 1
ATOM 1581 C CA . VAL A 1 205 ? 10.342 -5.302 -11.959 1.00 75.06 205 VAL A CA 1
ATOM 1582 C C . VAL A 1 205 ? 10.221 -4.880 -13.424 1.00 75.06 205 VAL A C 1
ATOM 1584 O O . VAL A 1 205 ? 11.238 -4.722 -14.107 1.00 75.06 205 VAL A O 1
ATOM 1587 N N . SER A 1 206 ? 9.001 -4.645 -13.910 1.00 70.69 206 SER A N 1
ATOM 1588 C CA . SER A 1 206 ? 8.763 -4.189 -15.284 1.00 70.69 206 SER A CA 1
ATOM 1589 C C . SER A 1 206 ? 9.396 -2.816 -15.536 1.00 70.69 206 SER A C 1
ATOM 1591 O O . SER A 1 206 ? 10.126 -2.656 -16.515 1.00 70.69 206 SER A O 1
ATOM 1593 N N . GLY A 1 207 ? 9.236 -1.863 -14.611 1.00 72.19 207 GLY A N 1
ATOM 1594 C CA . GLY A 1 207 ? 9.851 -0.538 -14.693 1.00 72.19 207 GLY A CA 1
ATOM 1595 C C . GLY A 1 207 ? 11.378 -0.593 -14.766 1.00 72.19 207 GLY A C 1
ATOM 1596 O O . GLY A 1 207 ? 11.981 0.035 -15.634 1.00 72.19 207 GLY A O 1
ATOM 1597 N N . ARG A 1 208 ? 12.022 -1.413 -13.926 1.00 75.50 208 ARG A N 1
ATOM 1598 C CA . ARG A 1 208 ? 13.481 -1.613 -13.980 1.00 75.50 208 ARG A CA 1
ATOM 1599 C C . ARG A 1 208 ? 13.957 -2.250 -15.281 1.00 75.50 208 ARG A C 1
ATOM 1601 O O . ARG A 1 208 ? 15.003 -1.866 -15.801 1.00 75.50 208 ARG A O 1
ATOM 1608 N N . THR A 1 209 ? 13.216 -3.234 -15.779 1.00 73.56 209 THR A N 1
ATOM 1609 C CA . THR A 1 209 ? 13.526 -3.928 -17.036 1.00 73.56 209 THR A CA 1
ATOM 1610 C C . THR A 1 209 ? 13.493 -2.934 -18.198 1.00 73.56 209 THR A C 1
ATOM 1612 O O . THR A 1 209 ? 14.450 -2.839 -18.969 1.00 73.56 209 THR A O 1
ATOM 1615 N N . VAL A 1 210 ? 12.443 -2.109 -18.246 1.00 73.56 210 VAL A N 1
ATOM 1616 C CA . VAL A 1 210 ? 12.287 -1.009 -19.205 1.00 73.56 210 VAL A CA 1
ATOM 1617 C C . VAL A 1 210 ? 13.422 0.008 -19.087 1.00 73.56 210 VAL A C 1
ATOM 1619 O O . VAL A 1 210 ? 14.035 0.371 -20.093 1.00 73.56 210 VAL A O 1
ATOM 1622 N N . ASP A 1 211 ? 13.747 0.444 -17.871 1.00 75.75 211 ASP A N 1
ATOM 1623 C CA . ASP A 1 211 ? 14.803 1.427 -17.624 1.00 75.75 211 ASP A CA 1
ATOM 1624 C C . ASP A 1 211 ? 16.188 0.913 -18.035 1.00 75.75 211 ASP A C 1
ATOM 1626 O O . ASP A 1 211 ? 16.991 1.679 -18.581 1.00 75.75 211 ASP A O 1
ATOM 1630 N N . ARG A 1 212 ? 16.476 -0.374 -17.811 1.00 76.62 212 ARG A N 1
ATOM 1631 C CA . ARG A 1 212 ? 17.746 -0.997 -18.198 1.00 76.62 212 ARG A CA 1
ATOM 1632 C C . ARG A 1 212 ? 17.884 -1.082 -19.715 1.00 76.62 212 ARG A C 1
ATOM 1634 O O . ARG A 1 212 ? 18.887 -0.595 -20.234 1.00 76.62 212 ARG A O 1
ATOM 1641 N N . ALA A 1 213 ? 16.874 -1.608 -20.409 1.00 74.00 213 ALA A N 1
ATOM 1642 C CA . ALA A 1 213 ? 16.858 -1.674 -21.872 1.00 74.00 213 ALA A CA 1
ATOM 1643 C C . ALA A 1 213 ? 16.988 -0.273 -22.497 1.00 74.00 213 ALA A C 1
ATOM 1645 O O . ALA A 1 213 ? 17.815 -0.042 -23.380 1.00 74.00 213 ALA A O 1
ATOM 1646 N N . ARG A 1 214 ? 16.255 0.710 -21.954 1.00 78.56 214 ARG A N 1
ATOM 1647 C CA . ARG A 1 214 ? 16.362 2.118 -22.359 1.00 78.56 214 ARG A CA 1
ATOM 1648 C C . ARG A 1 214 ? 17.777 2.663 -22.162 1.00 78.56 214 ARG A C 1
ATOM 1650 O O . ARG A 1 214 ? 18.291 3.353 -23.035 1.00 78.56 214 ARG A O 1
ATOM 1657 N N . THR A 1 215 ? 18.409 2.388 -21.024 1.00 82.62 215 THR A N 1
ATOM 1658 C CA . THR A 1 215 ? 19.756 2.894 -20.708 1.00 82.62 215 THR A CA 1
ATOM 1659 C C . THR A 1 215 ? 20.824 2.286 -21.614 1.00 82.62 215 THR A C 1
ATOM 1661 O O . THR A 1 215 ? 21.718 3.002 -22.069 1.00 82.62 215 THR A O 1
ATOM 1664 N N . GLU A 1 216 ? 20.725 0.992 -21.909 1.00 82.31 216 GLU A N 1
ATOM 1665 C CA . GLU A 1 216 ? 21.629 0.290 -22.821 1.00 82.31 216 GLU A CA 1
ATOM 1666 C C . GLU A 1 216 ? 21.545 0.872 -24.237 1.00 82.31 216 GLU A C 1
ATOM 1668 O O . GLU A 1 216 ? 22.553 1.340 -24.772 1.00 82.31 216 GLU A O 1
ATOM 1673 N N . LEU A 1 217 ? 20.331 0.987 -24.781 1.00 80.94 217 LEU A N 1
ATOM 1674 C CA . LEU A 1 217 ? 20.094 1.595 -26.088 1.00 80.94 217 LEU A CA 1
ATOM 1675 C C . LEU A 1 217 ? 20.604 3.043 -26.154 1.00 80.94 217 LEU A C 1
ATOM 1677 O O . LEU A 1 217 ? 21.280 3.442 -27.101 1.00 80.94 217 LEU A O 1
ATOM 1681 N N . MET A 1 218 ? 20.327 3.838 -25.121 1.00 83.69 218 MET A N 1
ATOM 1682 C CA . MET A 1 218 ? 20.777 5.229 -25.054 1.00 83.69 218 MET A CA 1
ATOM 1683 C C . MET A 1 218 ? 22.298 5.349 -24.984 1.00 83.69 218 MET A C 1
ATOM 1685 O O . MET A 1 218 ? 22.858 6.298 -25.530 1.00 83.69 218 MET A O 1
ATOM 1689 N N . THR A 1 219 ? 22.974 4.399 -24.337 1.00 87.00 219 THR A N 1
ATOM 1690 C CA . THR A 1 219 ? 24.440 4.361 -24.283 1.00 87.00 219 THR A CA 1
ATOM 1691 C C . THR A 1 219 ? 25.020 4.115 -25.670 1.00 87.00 219 THR A C 1
ATOM 1693 O O . THR A 1 219 ? 25.944 4.821 -26.060 1.00 87.00 219 THR A O 1
ATOM 1696 N N . VAL A 1 220 ? 24.436 3.185 -26.433 1.00 86.62 220 VAL A N 1
ATOM 1697 C CA . VAL A 1 220 ? 24.832 2.902 -27.822 1.00 86.62 220 VAL A CA 1
ATOM 1698 C C . VAL A 1 220 ? 24.655 4.138 -28.701 1.00 86.62 220 VAL A C 1
ATOM 1700 O O . VAL A 1 220 ? 25.599 4.558 -29.365 1.00 86.62 220 VAL A O 1
ATOM 1703 N N . ILE A 1 221 ? 23.485 4.778 -28.666 1.00 84.19 221 ILE A N 1
ATOM 1704 C CA . ILE A 1 221 ? 23.193 5.935 -29.526 1.00 84.19 221 ILE A CA 1
ATOM 1705 C C . ILE A 1 221 ? 24.114 7.117 -29.195 1.00 84.19 221 ILE A C 1
ATOM 1707 O O . ILE A 1 221 ? 24.638 7.765 -30.097 1.00 84.19 221 ILE A O 1
ATOM 1711 N N . ARG A 1 222 ? 24.403 7.355 -27.912 1.00 86.12 222 ARG A N 1
ATOM 1712 C CA . ARG A 1 222 ? 25.327 8.417 -27.476 1.00 86.12 222 ARG A CA 1
ATOM 1713 C C . ARG A 1 222 ? 26.778 8.218 -27.919 1.00 86.12 222 ARG A C 1
ATOM 1715 O O . ARG A 1 222 ? 27.561 9.151 -27.804 1.00 86.12 222 ARG A O 1
ATOM 1722 N N . THR A 1 223 ? 27.163 7.044 -28.426 1.00 87.00 223 THR A N 1
ATOM 1723 C CA . THR A 1 223 ? 28.506 6.865 -29.015 1.00 87.00 223 THR A CA 1
ATOM 1724 C C . THR A 1 223 ? 28.659 7.557 -30.370 1.00 87.00 223 THR A C 1
ATOM 1726 O O . THR A 1 223 ? 29.785 7.803 -30.800 1.00 87.00 223 THR A O 1
ATOM 1729 N N . VAL A 1 224 ? 27.543 7.872 -31.037 1.00 84.75 224 VAL A N 1
ATOM 1730 C CA . VAL A 1 224 ? 27.516 8.395 -32.411 1.00 84.75 224 VAL A CA 1
ATOM 1731 C C . VAL A 1 224 ? 26.752 9.713 -32.560 1.00 84.75 224 VAL A C 1
ATOM 1733 O O . VAL A 1 224 ? 26.733 10.273 -33.653 1.00 84.75 224 VAL A O 1
ATOM 1736 N N . THR A 1 225 ? 26.134 10.231 -31.493 1.00 79.06 225 THR A N 1
ATOM 1737 C CA . THR A 1 225 ? 25.49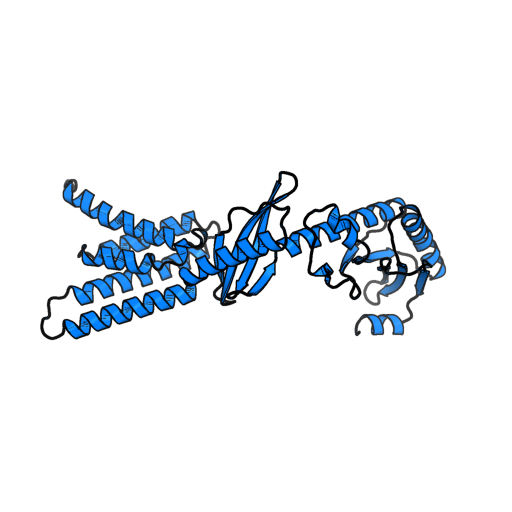2 11.554 -31.495 1.00 79.06 225 THR A CA 1
ATOM 1738 C C . THR A 1 225 ? 25.586 12.253 -30.138 1.00 79.06 225 THR A C 1
ATOM 1740 O O . THR A 1 225 ? 25.401 11.630 -29.092 1.00 79.06 225 THR A O 1
ATOM 1743 N N . ASP A 1 226 ? 25.820 13.568 -30.182 1.00 76.44 226 ASP A N 1
ATOM 1744 C CA . ASP A 1 226 ? 25.811 14.475 -29.026 1.00 76.44 226 ASP A CA 1
ATOM 1745 C C . ASP A 1 226 ? 24.466 15.214 -28.864 1.00 76.44 226 ASP A C 1
ATOM 1747 O O . ASP A 1 226 ? 24.302 16.024 -27.947 1.00 76.44 226 ASP A O 1
ATOM 1751 N N . SER A 1 227 ? 23.494 14.964 -29.753 1.00 71.56 227 SER A N 1
ATOM 1752 C CA . SER A 1 227 ? 22.182 15.614 -29.692 1.00 71.56 227 SER A CA 1
ATOM 1753 C C . SER A 1 227 ? 21.460 15.292 -28.377 1.00 71.56 227 SER A C 1
ATOM 1755 O O . SER A 1 227 ? 21.539 14.161 -27.889 1.00 71.56 227 SER A O 1
ATOM 1757 N N . PRO A 1 228 ? 20.696 16.240 -27.802 1.00 69.81 228 PRO A N 1
ATOM 1758 C CA . PRO A 1 228 ? 19.804 15.943 -26.689 1.00 69.81 228 PRO A CA 1
ATOM 1759 C C . PRO A 1 228 ? 18.815 14.840 -27.081 1.00 69.81 228 PRO A C 1
ATOM 1761 O O . PRO A 1 228 ? 18.085 14.963 -28.063 1.00 69.81 228 PRO A O 1
ATOM 1764 N N . LEU A 1 229 ? 18.800 13.758 -26.304 1.00 72.38 229 LEU A N 1
ATOM 1765 C CA . LEU A 1 229 ? 17.932 12.604 -26.522 1.00 72.38 229 LEU A CA 1
ATOM 1766 C C . LEU A 1 229 ? 16.889 12.537 -25.405 1.00 72.38 229 LEU A C 1
ATOM 1768 O O . LEU A 1 229 ? 17.253 12.492 -24.226 1.00 72.38 229 LEU A O 1
ATOM 1772 N N . THR A 1 230 ? 15.613 12.463 -25.775 1.00 71.25 230 THR A N 1
ATOM 1773 C CA . THR A 1 230 ? 14.496 12.262 -24.843 1.00 71.25 230 THR A CA 1
ATOM 1774 C C . THR A 1 230 ? 13.893 10.878 -25.082 1.00 71.25 230 THR A C 1
ATOM 1776 O O . THR A 1 230 ? 13.109 10.708 -26.019 1.00 71.25 230 THR A O 1
ATOM 1779 N N . PRO A 1 231 ? 14.274 9.863 -24.287 1.00 73.94 231 PRO A N 1
ATOM 1780 C CA . PRO A 1 231 ? 13.790 8.511 -24.489 1.00 73.94 231 PRO A CA 1
ATOM 1781 C C . PRO A 1 231 ? 12.453 8.276 -23.786 1.00 73.94 231 PRO A C 1
ATOM 1783 O O . PRO A 1 231 ? 12.228 8.689 -22.648 1.00 73.94 231 PRO A O 1
ATOM 1786 N N . TYR A 1 232 ? 11.604 7.512 -24.448 1.00 67.50 232 TYR A N 1
ATOM 1787 C CA . TYR A 1 232 ? 10.361 6.954 -23.956 1.00 67.50 232 TYR A CA 1
ATOM 1788 C C . TYR A 1 232 ? 10.328 5.468 -24.331 1.00 67.50 232 TYR A C 1
ATOM 1790 O O . TYR A 1 232 ? 10.926 5.037 -25.314 1.00 67.50 232 TYR A O 1
ATOM 1798 N N . THR A 1 233 ? 9.730 4.620 -23.509 1.00 68.00 233 THR A N 1
ATOM 1799 C CA . THR A 1 233 ? 9.690 3.177 -23.775 1.00 68.00 233 THR A CA 1
ATOM 1800 C C . THR A 1 233 ? 8.362 2.648 -23.289 1.00 68.00 233 THR A C 1
ATOM 1802 O O . THR A 1 233 ? 7.942 2.978 -22.181 1.00 68.00 233 THR A O 1
ATOM 1805 N N . THR A 1 234 ? 7.705 1.855 -24.125 1.00 63.31 234 THR A N 1
ATOM 1806 C CA . THR A 1 234 ? 6.433 1.220 -23.793 1.00 63.31 234 THR A CA 1
ATOM 1807 C C . THR A 1 234 ? 6.526 -0.276 -24.034 1.00 63.31 234 THR A C 1
ATOM 1809 O O . THR A 1 234 ? 7.284 -0.718 -24.897 1.00 63.31 234 THR A O 1
ATOM 1812 N N . PRO A 1 235 ? 5.716 -1.079 -23.338 1.00 60.72 235 PRO A N 1
ATOM 1813 C CA . PRO A 1 235 ? 5.464 -2.444 -23.769 1.00 60.72 235 PRO A CA 1
ATOM 1814 C C . PRO A 1 235 ? 4.887 -2.459 -25.197 1.00 60.72 235 PRO A C 1
ATOM 1816 O O . PRO A 1 235 ? 4.152 -1.545 -25.587 1.00 60.72 235 PRO A O 1
ATOM 1819 N N . SER A 1 236 ? 5.238 -3.471 -25.988 1.00 57.72 236 SER A N 1
ATOM 1820 C CA . SER A 1 236 ? 4.665 -3.723 -27.311 1.00 57.72 236 SER A CA 1
ATOM 1821 C C . SER A 1 236 ? 3.290 -4.374 -27.185 1.00 57.72 236 SER A C 1
ATOM 1823 O O . SER A 1 236 ? 3.083 -5.256 -26.355 1.00 57.72 236 SER A O 1
ATOM 1825 N N . VAL A 1 237 ? 2.357 -3.966 -28.050 1.00 47.00 237 VAL A N 1
ATOM 1826 C CA . VAL A 1 237 ? 0.969 -4.468 -28.092 1.00 47.00 237 VAL A CA 1
ATOM 1827 C C . VAL A 1 237 ? 0.906 -5.964 -28.439 1.00 47.00 237 VAL A C 1
ATOM 1829 O O . VAL A 1 237 ? -0.047 -6.636 -28.064 1.00 47.00 237 VAL A O 1
ATOM 1832 N N . ASN A 1 238 ? 1.939 -6.489 -29.108 1.00 48.91 238 ASN A N 1
ATOM 1833 C CA . ASN A 1 238 ? 2.048 -7.896 -29.513 1.00 48.91 238 ASN A CA 1
ATOM 1834 C C . ASN A 1 238 ? 2.967 -8.719 -28.596 1.00 48.91 238 ASN A C 1
ATOM 1836 O O . ASN A 1 238 ? 3.408 -9.801 -28.984 1.00 48.91 238 ASN A O 1
ATOM 1840 N N . GLY A 1 239 ? 3.313 -8.206 -27.412 1.00 48.72 239 GLY A N 1
ATOM 1841 C CA . GLY A 1 239 ? 4.013 -9.027 -26.433 1.00 48.72 239 GLY A CA 1
ATOM 1842 C C . GLY A 1 239 ? 3.148 -10.217 -26.002 1.00 48.72 239 GLY A C 1
ATOM 1843 O O . GLY A 1 239 ? 1.920 -10.125 -26.050 1.00 48.72 239 GLY A O 1
ATOM 1844 N N . PRO A 1 240 ? 3.754 -11.349 -25.605 1.00 45.66 240 PRO A N 1
ATOM 1845 C CA . PRO A 1 240 ? 3.007 -12.465 -25.046 1.00 45.66 240 PRO A CA 1
ATOM 1846 C C . PRO A 1 240 ? 2.142 -11.964 -23.887 1.00 45.66 240 PRO A C 1
ATOM 1848 O O . PRO A 1 240 ? 2.526 -11.015 -23.197 1.00 45.66 240 PRO A O 1
ATOM 1851 N N . ASP A 1 241 ? 1.043 -12.665 -23.588 1.00 46.09 241 ASP A N 1
ATOM 1852 C CA . ASP A 1 241 ? 0.292 -12.457 -22.339 1.00 46.09 241 ASP A CA 1
ATOM 1853 C C . ASP A 1 241 ? 1.233 -12.468 -21.110 1.00 46.09 241 ASP A C 1
ATOM 1855 O O . ASP A 1 241 ? 0.911 -11.889 -20.083 1.00 46.09 241 ASP A O 1
ATOM 1859 N N . ALA A 1 242 ? 2.446 -13.029 -21.233 1.00 40.88 242 ALA A N 1
ATOM 1860 C CA . ALA A 1 242 ? 3.549 -12.967 -20.273 1.00 40.88 242 ALA A CA 1
ATOM 1861 C C . ALA A 1 242 ? 4.100 -11.557 -19.953 1.00 40.88 242 ALA A C 1
ATOM 1863 O O . ALA A 1 242 ? 4.843 -11.417 -18.989 1.00 40.88 242 ALA A O 1
ATOM 1864 N N . LEU A 1 243 ? 3.698 -10.481 -20.641 1.00 45.16 243 LEU A N 1
ATOM 1865 C CA . LEU A 1 243 ? 3.838 -9.127 -20.078 1.00 45.16 243 LEU A CA 1
ATOM 1866 C C . LEU A 1 243 ? 2.916 -8.906 -18.865 1.00 45.16 243 LEU A C 1
ATOM 1868 O O . LEU A 1 243 ? 2.994 -7.857 -18.250 1.00 45.16 243 LEU A O 1
ATOM 1872 N N . THR A 1 244 ? 2.065 -9.869 -18.499 1.00 44.09 244 THR A N 1
ATOM 1873 C CA . THR A 1 244 ? 1.352 -9.925 -17.211 1.00 44.09 244 THR A CA 1
ATOM 1874 C C . THR A 1 244 ? 1.997 -10.885 -16.200 1.00 44.09 244 THR A C 1
ATOM 1876 O O . THR A 1 244 ? 1.546 -10.961 -15.061 1.00 44.09 244 THR A O 1
ATOM 1879 N N . GLU A 1 245 ? 3.090 -11.566 -16.570 1.00 47.88 245 GLU A N 1
ATOM 1880 C CA . GLU A 1 245 ? 3.850 -12.492 -15.721 1.00 47.88 245 GLU A CA 1
ATOM 1881 C C . GLU A 1 245 ? 5.347 -12.128 -15.782 1.00 47.88 245 GLU A C 1
ATOM 1883 O O . GLU A 1 245 ? 6.105 -12.657 -16.594 1.00 47.88 245 GLU A O 1
ATOM 1888 N N . THR A 1 246 ? 5.811 -11.201 -14.934 1.00 50.47 246 THR A N 1
ATOM 1889 C CA . THR A 1 246 ? 7.263 -10.993 -14.776 1.00 50.47 246 THR A CA 1
ATOM 1890 C C . THR A 1 246 ? 7.871 -12.215 -14.095 1.00 50.47 246 THR A C 1
ATOM 1892 O O . THR A 1 246 ? 7.382 -12.675 -13.059 1.00 50.47 246 THR A O 1
ATOM 1895 N N . LEU A 1 247 ? 8.948 -12.750 -14.678 1.00 55.12 247 LEU A N 1
ATOM 1896 C CA . LEU A 1 247 ? 9.684 -13.846 -14.064 1.00 55.12 247 LEU A CA 1
ATOM 1897 C C . LEU A 1 247 ? 10.502 -13.326 -12.888 1.00 55.12 247 LEU A C 1
ATOM 1899 O O . LEU A 1 247 ? 10.812 -12.142 -12.741 1.00 55.12 247 LEU A O 1
ATOM 1903 N N . SER A 1 248 ? 10.841 -14.261 -12.022 1.00 53.28 248 SER A N 1
ATOM 1904 C CA . SER A 1 248 ? 11.249 -14.006 -10.657 1.00 53.28 248 SER A CA 1
ATOM 1905 C C . SER A 1 248 ? 12.724 -13.601 -10.503 1.00 53.28 248 SER A C 1
ATOM 1907 O O . SER A 1 248 ? 13.251 -13.639 -9.399 1.00 53.28 248 SER A O 1
ATOM 1909 N N . SER A 1 249 ? 13.406 -13.211 -11.587 1.00 56.22 249 SER A N 1
ATOM 1910 C CA . SER A 1 249 ? 14.742 -12.616 -11.524 1.00 56.22 249 SER A CA 1
ATOM 1911 C C . SER A 1 249 ? 14.992 -11.599 -12.645 1.00 56.22 249 SER A C 1
ATOM 1913 O O . SER A 1 249 ? 14.470 -11.713 -13.753 1.00 56.22 249 SER A O 1
ATOM 1915 N N . ASP A 1 250 ? 15.849 -10.609 -12.375 1.00 53.25 250 ASP A N 1
ATOM 1916 C CA . ASP A 1 250 ? 16.303 -9.612 -13.361 1.00 53.25 250 ASP A CA 1
ATOM 1917 C C . ASP A 1 250 ? 16.945 -10.231 -14.611 1.00 53.25 250 ASP A C 1
ATOM 1919 O O . ASP A 1 250 ? 16.900 -9.641 -15.689 1.00 53.25 250 ASP A O 1
ATOM 1923 N N . GLY A 1 251 ? 17.602 -11.384 -14.449 1.00 54.00 251 GLY A N 1
ATOM 1924 C CA . GLY A 1 251 ? 18.230 -12.114 -15.548 1.00 54.00 251 GLY A CA 1
ATOM 1925 C C . GLY A 1 251 ? 17.202 -12.827 -16.417 1.00 54.00 251 GLY A C 1
ATOM 1926 O O . GLY A 1 251 ? 17.373 -12.880 -17.631 1.00 54.00 251 GLY A O 1
ATOM 1927 N N . ASP A 1 252 ? 16.116 -13.303 -15.811 1.00 53.50 252 ASP A N 1
ATOM 1928 C CA . ASP A 1 252 ? 15.026 -13.919 -16.551 1.00 53.50 252 ASP A CA 1
ATOM 1929 C C . ASP A 1 252 ? 14.290 -12.847 -17.355 1.00 53.50 252 ASP A C 1
ATOM 1931 O O . ASP A 1 252 ? 14.164 -12.994 -18.560 1.00 53.50 252 ASP A O 1
ATOM 1935 N N . ASN A 1 253 ? 13.958 -11.689 -16.777 1.00 58.38 253 ASN A N 1
ATOM 1936 C CA . ASN A 1 253 ? 13.233 -10.615 -17.481 1.00 58.38 253 ASN A CA 1
ATOM 1937 C C . ASN A 1 253 ? 13.945 -10.022 -18.717 1.00 58.38 253 ASN A C 1
ATOM 1939 O O . ASN A 1 253 ? 13.334 -9.257 -19.462 1.00 58.38 253 ASN A O 1
ATOM 1943 N N . LEU A 1 254 ? 15.190 -10.420 -19.009 1.00 58.69 254 LEU A N 1
ATOM 1944 C CA . LEU A 1 254 ? 15.823 -10.198 -20.313 1.00 58.69 254 LEU A CA 1
ATOM 1945 C C . LEU A 1 254 ? 15.001 -10.792 -21.474 1.00 58.69 254 LEU A C 1
ATOM 1947 O O . LEU A 1 254 ? 15.034 -10.239 -22.570 1.00 58.69 254 LEU A O 1
ATOM 1951 N N . PHE A 1 255 ? 14.209 -11.855 -21.251 1.00 56.50 255 PHE A N 1
ATOM 1952 C CA . PHE A 1 255 ? 13.294 -12.387 -22.277 1.00 56.50 255 PHE A CA 1
ATOM 1953 C C . PHE A 1 255 ? 12.176 -11.399 -22.653 1.00 56.50 255 PHE A C 1
ATOM 1955 O O . PHE A 1 255 ? 11.523 -11.607 -23.672 1.00 56.50 255 PHE A O 1
ATOM 1962 N N . LEU A 1 256 ? 11.935 -10.348 -21.852 1.00 60.59 256 LEU A N 1
ATOM 1963 C CA . LEU A 1 256 ? 10.944 -9.305 -22.140 1.00 60.59 256 LEU A CA 1
ATOM 1964 C C . LEU A 1 256 ? 11.490 -8.199 -23.049 1.00 60.59 256 LEU A C 1
ATOM 1966 O O . LEU A 1 256 ? 10.705 -7.454 -23.631 1.00 60.59 256 LEU A O 1
ATOM 1970 N N . TYR A 1 257 ? 12.816 -8.089 -23.196 1.00 64.19 257 TYR A N 1
ATOM 1971 C CA . TYR A 1 257 ? 13.452 -7.072 -24.042 1.00 64.19 257 TYR A CA 1
ATOM 1972 C C . TYR A 1 257 ? 12.945 -7.118 -25.489 1.00 64.19 257 TYR A C 1
ATOM 1974 O O . TYR A 1 257 ? 12.647 -6.055 -26.036 1.00 64.19 257 TYR A O 1
ATOM 1982 N N . PRO A 1 258 ? 12.734 -8.308 -26.092 1.00 57.81 258 PRO A N 1
ATOM 1983 C CA . PRO A 1 258 ? 12.153 -8.436 -27.417 1.00 57.81 258 PRO A CA 1
ATOM 1984 C C . PRO A 1 258 ? 10.673 -8.017 -27.525 1.00 57.81 258 PRO A C 1
ATOM 1986 O O . PRO A 1 258 ? 10.067 -8.204 -28.575 1.00 57.81 258 PRO A O 1
ATOM 1989 N N . TYR A 1 259 ? 10.071 -7.451 -26.477 1.00 58.25 259 TYR A N 1
ATOM 1990 C CA . TYR A 1 259 ? 8.686 -6.977 -26.479 1.00 58.25 259 TYR A CA 1
ATOM 1991 C C . TYR A 1 259 ? 8.546 -5.535 -25.976 1.00 58.25 259 TYR A C 1
ATOM 1993 O O . TYR A 1 259 ? 7.434 -5.096 -25.696 1.00 58.25 259 TYR A O 1
ATOM 2001 N N . LEU A 1 260 ? 9.642 -4.777 -25.866 1.00 64.19 260 LEU A N 1
ATOM 2002 C CA . LEU A 1 260 ? 9.623 -3.351 -25.540 1.00 64.19 260 LEU A CA 1
ATOM 2003 C C . LEU A 1 260 ? 9.792 -2.483 -26.793 1.00 64.19 260 LEU A C 1
ATOM 2005 O O . LEU A 1 260 ? 10.792 -2.577 -27.498 1.00 64.19 260 LEU A O 1
ATOM 2009 N N . ASN A 1 261 ? 8.834 -1.592 -27.039 1.00 63.06 261 ASN A N 1
ATOM 2010 C CA . ASN A 1 261 ? 8.961 -0.547 -28.047 1.00 63.06 261 ASN A CA 1
ATOM 2011 C C . ASN A 1 261 ? 9.738 0.629 -27.456 1.00 63.06 261 ASN A C 1
ATOM 2013 O O . ASN A 1 261 ? 9.318 1.236 -26.465 1.00 63.06 261 ASN A O 1
ATOM 2017 N N . HIS A 1 262 ? 10.852 0.988 -28.086 1.00 68.31 262 HIS A N 1
ATOM 2018 C CA . HIS A 1 262 ? 11.624 2.164 -27.697 1.00 68.31 262 HIS A CA 1
ATOM 2019 C C . HIS A 1 262 ? 11.321 3.328 -28.632 1.00 68.31 262 HIS A C 1
ATOM 2021 O O . HIS A 1 262 ? 11.435 3.198 -29.848 1.00 68.31 262 HIS A O 1
ATOM 2027 N N . TYR A 1 263 ? 10.986 4.472 -28.046 1.00 66.62 263 TYR A N 1
ATOM 2028 C CA . TYR A 1 263 ? 10.766 5.735 -28.732 1.00 66.62 263 TYR A CA 1
ATOM 2029 C C . TYR A 1 263 ? 11.831 6.731 -28.294 1.00 66.62 263 TYR A C 1
ATOM 2031 O O . TYR A 1 263 ? 11.964 7.013 -27.108 1.00 66.62 263 TYR A O 1
ATOM 2039 N N . ILE A 1 264 ? 12.602 7.288 -29.215 1.00 66.00 264 ILE A N 1
ATOM 2040 C CA . ILE A 1 264 ? 13.641 8.262 -28.870 1.00 66.00 264 ILE A CA 1
ATOM 2041 C C . ILE A 1 264 ? 13.391 9.521 -29.668 1.00 66.00 264 ILE A C 1
ATOM 2043 O O . ILE A 1 264 ? 13.436 9.486 -30.895 1.00 66.00 264 ILE A O 1
ATOM 2047 N N . ALA A 1 265 ? 13.126 10.618 -28.962 1.00 64.56 265 ALA A N 1
ATOM 2048 C CA . ALA A 1 265 ? 13.011 11.926 -29.574 1.00 64.56 265 ALA A CA 1
ATOM 2049 C C . ALA A 1 265 ? 14.355 12.660 -29.567 1.00 64.56 265 ALA A C 1
ATOM 2051 O O . ALA A 1 265 ? 15.088 12.610 -28.574 1.00 64.56 265 ALA A O 1
ATOM 2052 N N . PHE A 1 266 ? 14.668 13.338 -30.667 1.00 69.00 266 PHE A N 1
ATOM 2053 C CA . PHE A 1 266 ? 15.864 14.165 -30.827 1.00 69.00 266 PHE A CA 1
ATOM 2054 C C . PHE A 1 266 ? 15.531 15.424 -31.618 1.00 69.00 266 PHE A C 1
ATOM 2056 O O . PHE A 1 266 ? 14.650 15.413 -32.479 1.00 69.00 266 PHE A O 1
ATOM 2063 N N . ASP A 1 267 ? 16.268 16.491 -31.323 1.00 60.62 267 ASP A N 1
ATOM 2064 C CA . ASP A 1 267 ? 16.235 17.736 -32.078 1.00 60.62 267 ASP A CA 1
ATOM 2065 C C . ASP A 1 267 ? 17.405 17.725 -33.072 1.00 60.62 267 ASP A C 1
ATOM 2067 O O . ASP A 1 267 ? 18.571 17.659 -32.668 1.00 60.62 267 ASP A O 1
ATOM 2071 N N . PHE A 1 268 ? 17.114 17.795 -34.374 1.00 59.16 268 PHE A N 1
ATOM 2072 C CA . PHE A 1 268 ? 18.124 18.170 -35.368 1.00 59.16 268 PHE A CA 1
ATOM 2073 C C . PHE A 1 268 ? 17.878 19.597 -35.852 1.00 59.16 268 PHE A C 1
ATOM 2075 O O . PHE A 1 268 ? 16.743 20.045 -36.015 1.00 59.16 268 PHE A O 1
ATOM 2082 N N . GLU A 1 269 ? 18.966 20.302 -36.149 1.00 56.41 269 GLU A N 1
ATOM 2083 C CA . GLU A 1 269 ? 18.918 21.603 -36.821 1.00 56.41 269 GLU A CA 1
ATOM 2084 C C . GLU A 1 269 ? 18.776 21.471 -38.354 1.00 56.41 269 GLU A C 1
ATOM 2086 O O . GLU A 1 269 ? 18.784 22.477 -39.063 1.00 56.41 269 GLU A O 1
ATOM 2091 N N . THR A 1 270 ? 18.671 20.251 -38.902 1.00 54.66 270 THR A N 1
ATOM 2092 C CA . THR A 1 270 ? 18.848 20.005 -40.342 1.00 54.66 270 THR A CA 1
ATOM 2093 C C . THR A 1 270 ? 17.544 20.110 -41.153 1.00 54.66 270 THR A C 1
ATOM 2095 O O . THR A 1 270 ? 16.570 19.414 -40.871 1.00 54.66 270 THR A O 1
ATOM 2098 N N . PRO A 1 271 ? 17.501 20.950 -42.210 1.00 51.31 271 PRO A N 1
ATOM 2099 C CA . PRO A 1 271 ? 16.250 21.301 -42.882 1.00 51.31 271 PRO A CA 1
ATOM 2100 C C . PRO A 1 271 ? 15.837 20.431 -44.084 1.00 51.31 271 PRO A C 1
ATOM 2102 O O . PRO A 1 271 ? 14.784 20.705 -44.660 1.00 51.31 271 PRO A O 1
ATOM 2105 N N . ILE A 1 272 ? 16.619 19.426 -44.508 1.00 57.09 272 ILE A N 1
ATOM 2106 C CA . ILE A 1 272 ? 16.316 18.622 -45.713 1.00 57.09 272 ILE A CA 1
ATOM 2107 C C . ILE A 1 272 ? 16.406 17.107 -45.478 1.00 57.09 272 ILE A C 1
ATOM 2109 O O . ILE A 1 272 ? 17.282 16.621 -44.768 1.00 57.09 272 ILE A O 1
ATOM 2113 N N . GLN A 1 273 ? 15.518 16.352 -46.137 1.00 56.50 273 GLN A N 1
ATOM 2114 C CA . GLN A 1 273 ? 15.368 14.893 -46.008 1.00 56.50 273 GLN A CA 1
ATOM 2115 C C . GLN A 1 273 ? 16.666 14.104 -46.251 1.00 56.50 273 GLN A C 1
ATOM 2117 O O . GLN A 1 273 ? 16.907 13.105 -45.578 1.00 56.50 273 GLN A O 1
ATOM 2122 N N . SER A 1 274 ? 17.520 14.541 -47.182 1.00 59.72 274 SER A N 1
ATOM 2123 C CA . SER A 1 274 ? 18.802 13.872 -47.439 1.00 59.72 274 SER A CA 1
ATOM 2124 C C . SER A 1 274 ? 19.750 13.983 -46.240 1.00 59.72 274 SER A C 1
ATOM 2126 O O . SER A 1 274 ? 20.295 12.979 -45.805 1.00 59.72 274 SER A O 1
ATOM 2128 N N . GLN A 1 275 ? 19.846 15.166 -45.623 1.00 64.88 275 GLN A N 1
ATOM 2129 C CA . GLN A 1 275 ? 20.642 15.383 -44.406 1.00 64.88 275 GLN A CA 1
ATOM 2130 C C . GLN A 1 275 ? 20.055 14.661 -43.190 1.00 64.88 275 GLN A C 1
ATOM 2132 O O . GLN A 1 275 ? 20.779 14.337 -42.255 1.00 64.88 275 GLN A O 1
ATOM 2137 N N . PHE A 1 276 ? 18.744 14.414 -43.195 1.00 65.12 276 PHE A N 1
ATOM 2138 C CA . PHE A 1 276 ? 18.087 13.618 -42.168 1.00 65.12 276 PHE A CA 1
ATOM 2139 C C . PHE A 1 276 ? 18.473 12.137 -42.259 1.00 65.12 276 PHE A C 1
ATOM 2141 O O . PHE A 1 276 ? 18.845 11.547 -41.248 1.00 65.12 276 PHE A O 1
ATOM 2148 N N . SER A 1 277 ? 18.448 11.556 -43.464 1.00 66.56 277 SER A N 1
ATOM 2149 C CA . SER A 1 277 ? 18.916 10.181 -43.684 1.00 66.56 277 SER A CA 1
ATOM 2150 C C . SER A 1 277 ? 20.384 10.024 -43.277 1.00 66.56 277 SER A C 1
ATOM 2152 O O . SER A 1 277 ? 20.711 9.100 -42.533 1.00 66.56 277 SER A O 1
ATOM 2154 N N . ASP A 1 278 ? 21.239 10.967 -43.685 1.00 71.50 278 ASP A N 1
ATOM 2155 C CA . ASP A 1 278 ? 22.671 10.969 -43.356 1.00 71.50 278 ASP A CA 1
ATOM 2156 C C . ASP A 1 278 ? 22.921 11.090 -41.838 1.00 71.50 278 ASP A C 1
ATOM 2158 O O . ASP A 1 278 ? 23.849 10.487 -41.306 1.00 71.50 278 ASP A O 1
ATOM 2162 N N . ALA A 1 279 ? 22.081 11.838 -41.110 1.00 70.56 279 ALA A N 1
ATOM 2163 C CA . ALA A 1 279 ? 22.182 11.977 -39.654 1.00 70.56 279 ALA A CA 1
ATOM 2164 C C . ALA A 1 279 ? 21.703 10.728 -38.888 1.00 70.56 279 ALA A C 1
ATOM 2166 O O . ALA A 1 279 ? 22.164 10.469 -37.775 1.00 70.56 279 ALA A O 1
ATOM 2167 N N . CYS A 1 280 ? 20.788 9.946 -39.469 1.00 72.69 280 CYS A N 1
ATOM 2168 C CA . CYS A 1 280 ? 20.258 8.727 -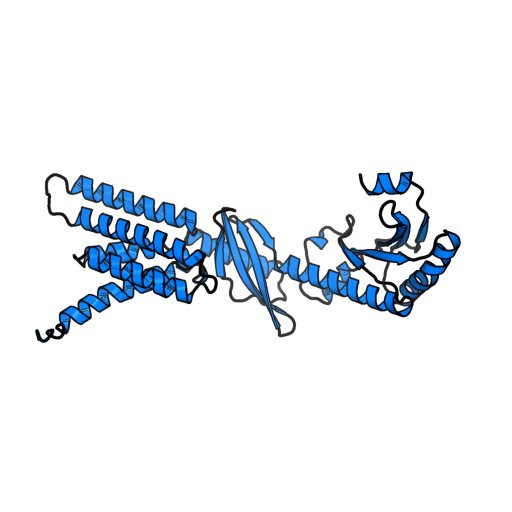38.852 1.00 72.69 280 CYS A CA 1
ATOM 2169 C C . CYS A 1 280 ? 21.127 7.492 -39.128 1.00 72.69 280 CYS A C 1
ATOM 2171 O O . CYS A 1 280 ? 21.141 6.563 -38.321 1.00 72.69 280 CYS A O 1
ATOM 2173 N N . GLU A 1 281 ? 21.868 7.467 -40.238 1.00 76.69 281 GLU A N 1
ATOM 2174 C CA . GLU A 1 281 ? 22.693 6.323 -40.646 1.00 76.69 281 GLU A CA 1
ATOM 2175 C C . GLU A 1 281 ? 23.717 5.879 -39.575 1.00 76.69 281 GLU A C 1
ATOM 2177 O O . GLU A 1 281 ? 23.755 4.682 -39.266 1.00 76.69 281 GLU A O 1
ATOM 2182 N N . PRO A 1 282 ? 24.485 6.777 -38.918 1.00 80.69 282 PRO A N 1
ATOM 2183 C CA . PRO A 1 282 ? 25.389 6.386 -37.835 1.00 80.69 282 PRO A CA 1
ATOM 2184 C C . PRO A 1 282 ? 24.660 5.754 -36.645 1.00 80.69 282 PRO A C 1
ATOM 2186 O O . PRO A 1 282 ? 25.178 4.818 -36.038 1.00 80.69 282 PRO A O 1
ATOM 2189 N N . ILE A 1 283 ? 23.448 6.230 -36.336 1.00 79.81 283 ILE A N 1
ATOM 2190 C CA . ILE A 1 283 ? 22.608 5.718 -35.246 1.00 79.81 283 ILE A CA 1
ATOM 2191 C C . ILE A 1 283 ? 22.130 4.300 -35.572 1.00 79.81 283 ILE A C 1
ATOM 2193 O O . ILE A 1 283 ? 22.297 3.397 -34.755 1.00 79.81 283 ILE A O 1
ATOM 2197 N N . VAL A 1 284 ? 21.595 4.082 -36.780 1.00 77.69 284 VAL A N 1
ATOM 2198 C CA . VAL A 1 284 ? 21.183 2.750 -37.264 1.00 77.69 284 VAL A CA 1
ATOM 2199 C C . VAL A 1 284 ? 22.349 1.772 -37.196 1.00 77.69 284 VAL A C 1
ATOM 2201 O O . VAL A 1 284 ? 22.203 0.664 -36.680 1.00 77.69 284 VAL A O 1
ATOM 2204 N N . LYS A 1 285 ? 23.520 2.191 -37.683 1.00 80.94 285 LYS A N 1
ATOM 2205 C CA . LYS A 1 285 ? 24.721 1.360 -37.697 1.00 80.94 285 LYS A CA 1
ATOM 2206 C C . LYS A 1 285 ? 25.187 0.999 -36.286 1.00 80.94 285 LYS A C 1
ATOM 2208 O O . LYS A 1 285 ? 25.428 -0.174 -36.028 1.00 80.94 285 LYS A O 1
ATOM 2213 N N . ALA A 1 286 ? 25.243 1.965 -35.368 1.00 84.25 286 ALA A N 1
ATOM 2214 C CA . ALA A 1 286 ? 25.611 1.712 -33.975 1.00 84.25 286 ALA A CA 1
ATOM 2215 C C . ALA A 1 286 ? 24.655 0.718 -33.298 1.00 84.25 286 ALA A C 1
ATOM 2217 O O . ALA A 1 286 ? 25.097 -0.170 -32.571 1.00 84.25 286 ALA A O 1
ATOM 2218 N N . ILE A 1 287 ? 23.350 0.824 -33.571 1.00 81.06 287 ILE A N 1
ATOM 2219 C CA . ILE A 1 287 ? 22.347 -0.101 -33.031 1.00 81.06 287 ILE A CA 1
ATOM 2220 C C . ILE A 1 287 ? 22.541 -1.510 -33.617 1.00 81.06 287 ILE A C 1
ATOM 2222 O O . ILE A 1 287 ? 22.598 -2.468 -32.848 1.00 81.06 287 ILE A O 1
ATOM 2226 N N . LEU A 1 288 ? 22.736 -1.644 -34.936 1.00 79.06 288 LEU A N 1
ATOM 2227 C CA . LEU A 1 288 ? 23.017 -2.930 -35.599 1.00 79.06 288 LEU A CA 1
ATOM 2228 C C . LEU A 1 288 ? 24.298 -3.596 -35.074 1.00 79.06 288 LEU A C 1
ATOM 2230 O O . LEU A 1 288 ? 24.330 -4.807 -34.873 1.00 79.06 288 LEU A O 1
ATOM 2234 N N . GLU A 1 289 ? 25.351 -2.813 -34.838 1.00 82.75 289 GLU A N 1
ATOM 2235 C CA . GLU A 1 289 ? 26.648 -3.308 -34.363 1.00 82.75 289 GLU A CA 1
ATOM 2236 C C . GLU A 1 289 ? 26.657 -3.629 -32.861 1.00 82.75 289 GLU A C 1
ATOM 2238 O O . GLU A 1 289 ? 27.515 -4.386 -32.406 1.00 82.75 289 GLU A O 1
ATOM 2243 N N . SER A 1 290 ? 25.699 -3.104 -32.088 1.00 81.25 290 SER A N 1
ATOM 2244 C CA . SER A 1 290 ? 25.615 -3.353 -30.642 1.00 81.25 290 SER A CA 1
ATOM 2245 C C . SER A 1 290 ? 25.135 -4.763 -30.283 1.00 81.25 290 SER A C 1
ATOM 2247 O O . SER A 1 290 ? 25.336 -5.207 -29.155 1.00 81.25 290 SER A O 1
ATOM 2249 N N . GLY A 1 291 ? 24.519 -5.476 -31.232 1.00 73.94 291 GLY A N 1
ATOM 2250 C CA . GLY A 1 291 ? 23.963 -6.812 -31.007 1.00 73.94 291 GLY A CA 1
ATOM 2251 C C . GLY A 1 291 ? 22.640 -6.824 -30.231 1.00 73.94 291 GLY A C 1
ATOM 2252 O O . GLY A 1 291 ? 22.171 -7.903 -29.874 1.00 73.94 291 GLY A O 1
ATOM 2253 N N . ILE A 1 292 ? 22.029 -5.658 -29.984 1.00 74.25 292 ILE A N 1
ATOM 2254 C CA . ILE A 1 292 ? 20.659 -5.555 -29.460 1.00 74.25 292 ILE A CA 1
ATOM 2255 C C . ILE A 1 292 ? 19.699 -6.164 -30.494 1.00 74.25 292 ILE A C 1
ATOM 2257 O O . ILE A 1 292 ? 19.786 -5.844 -31.676 1.00 74.25 292 ILE A O 1
ATOM 2261 N N . SER A 1 293 ? 18.783 -7.038 -30.071 1.00 67.38 293 SER A N 1
ATOM 2262 C CA . SER A 1 293 ? 17.816 -7.693 -30.968 1.00 67.38 293 SER A CA 1
ATOM 2263 C C . SER A 1 293 ? 16.618 -6.788 -31.283 1.00 67.38 293 SER A C 1
ATOM 2265 O O . SER A 1 293 ? 15.954 -6.298 -30.369 1.00 67.38 293 SER A O 1
ATOM 2267 N N . PHE A 1 294 ? 16.302 -6.595 -32.567 1.00 66.88 294 PHE A N 1
ATOM 2268 C CA . PHE A 1 294 ? 15.145 -5.814 -33.028 1.00 66.88 294 PHE A CA 1
ATOM 2269 C C . PHE A 1 294 ? 14.568 -6.333 -34.357 1.00 66.88 294 PHE A C 1
ATOM 2271 O O . PHE A 1 294 ? 15.310 -6.829 -35.199 1.00 66.88 294 PHE A O 1
ATOM 2278 N N . SER A 1 295 ? 13.250 -6.195 -34.573 1.00 62.84 295 SER A N 1
ATOM 2279 C CA . SER A 1 295 ? 12.587 -6.501 -35.859 1.00 62.84 295 SER A CA 1
ATOM 2280 C C . SER A 1 295 ? 12.627 -5.322 -36.823 1.00 62.84 295 SER A C 1
ATOM 2282 O O . SER A 1 295 ? 12.750 -5.513 -38.038 1.00 62.84 295 SER A O 1
ATOM 2284 N N . SER A 1 296 ? 12.496 -4.099 -36.304 1.00 68.06 296 SER A N 1
ATOM 2285 C CA . SER A 1 296 ? 12.492 -2.904 -37.136 1.00 68.06 296 SER A CA 1
ATOM 2286 C C . SER A 1 296 ? 13.045 -1.674 -36.436 1.00 68.06 296 SER A C 1
ATOM 2288 O O . SER A 1 296 ? 12.913 -1.491 -35.226 1.00 68.06 296 SER A O 1
ATOM 2290 N N . ILE A 1 297 ? 13.647 -0.803 -37.242 1.00 69.12 297 ILE A N 1
ATOM 2291 C CA . ILE A 1 297 ? 14.057 0.538 -36.840 1.00 69.12 297 ILE A CA 1
ATOM 2292 C C . ILE A 1 297 ? 13.354 1.523 -37.771 1.00 69.12 297 ILE A C 1
ATOM 2294 O O . ILE A 1 297 ? 13.597 1.524 -38.979 1.00 69.12 297 ILE A O 1
ATOM 2298 N N . THR A 1 298 ? 12.483 2.361 -37.218 1.00 68.88 298 THR A N 1
ATOM 2299 C CA . THR A 1 298 ? 11.740 3.366 -37.984 1.00 68.88 298 THR A CA 1
ATOM 2300 C C . THR A 1 298 ? 12.080 4.762 -37.498 1.00 68.88 298 THR A C 1
ATOM 2302 O O . THR A 1 298 ? 11.940 5.061 -36.315 1.00 68.88 298 THR A O 1
ATOM 2305 N N . PHE A 1 299 ? 12.505 5.627 -38.411 1.00 68.56 299 PHE A N 1
ATOM 2306 C CA . PHE A 1 299 ? 12.732 7.041 -38.136 1.00 68.56 299 PHE A CA 1
ATOM 2307 C C . PHE A 1 299 ? 11.575 7.867 -38.691 1.00 68.56 299 PHE A C 1
ATOM 2309 O O . PHE A 1 299 ? 11.291 7.810 -39.886 1.00 68.56 299 PHE A O 1
ATOM 2316 N N . PHE A 1 300 ? 10.955 8.663 -37.825 1.00 65.25 300 PHE A N 1
ATOM 2317 C CA . PHE A 1 300 ? 9.947 9.665 -38.159 1.00 65.25 300 PHE A CA 1
ATOM 2318 C C . PHE A 1 300 ? 10.533 11.059 -37.930 1.00 65.25 300 PHE A C 1
ATOM 2320 O O . PHE A 1 300 ? 11.277 11.261 -36.970 1.00 65.25 300 PHE A O 1
ATOM 2327 N N . GLY A 1 301 ? 10.220 12.029 -38.789 1.00 59.66 301 GLY A N 1
ATOM 2328 C CA . GLY A 1 301 ? 10.814 13.364 -38.705 1.00 59.66 301 GLY A CA 1
ATOM 2329 C C . GLY A 1 301 ? 10.036 14.449 -39.424 1.00 59.66 301 GLY A C 1
ATOM 2330 O O . GLY A 1 301 ? 9.645 14.243 -40.570 1.00 59.66 301 GLY A O 1
ATOM 2331 N N . GLY A 1 302 ? 9.871 15.618 -38.794 1.00 59.09 302 GLY A N 1
ATOM 2332 C CA . GLY A 1 302 ? 9.155 16.749 -39.390 1.00 59.09 302 GLY A CA 1
ATOM 2333 C C . GLY A 1 302 ? 9.375 18.092 -38.690 1.00 59.09 302 GLY A C 1
ATOM 2334 O O . GLY A 1 302 ? 9.853 18.168 -37.559 1.00 59.09 302 GLY A O 1
ATOM 2335 N N . LYS A 1 303 ? 9.025 19.190 -39.372 1.00 57.16 303 LYS A N 1
ATOM 2336 C CA . LYS A 1 303 ? 9.158 20.553 -38.838 1.00 57.16 303 LYS A CA 1
ATOM 2337 C C . LYS A 1 303 ? 7.990 20.892 -37.905 1.00 57.16 303 LYS A C 1
ATOM 2339 O O . LYS A 1 303 ? 6.846 20.965 -38.346 1.00 57.16 303 LYS A O 1
ATOM 2344 N N . GLY A 1 304 ? 8.269 21.180 -36.635 1.00 52.12 304 GLY A N 1
ATOM 2345 C CA . GLY A 1 304 ? 7.264 21.648 -35.681 1.00 52.12 304 GLY A CA 1
ATOM 2346 C C . GLY A 1 304 ? 6.767 23.058 -36.025 1.00 52.12 304 GLY A C 1
ATOM 2347 O O . GLY A 1 304 ? 7.542 24.017 -36.019 1.00 52.12 304 GLY A O 1
ATOM 2348 N N . GLN A 1 305 ? 5.462 23.214 -36.285 1.00 46.56 305 GLN A N 1
ATOM 2349 C CA . GLN A 1 305 ? 4.865 24.492 -36.721 1.00 46.56 305 GLN A CA 1
ATOM 2350 C C . GLN A 1 305 ? 5.052 25.656 -35.724 1.00 46.56 305 GLN A C 1
ATOM 2352 O O . GLN A 1 305 ? 5.051 26.813 -36.135 1.00 46.56 305 GLN A O 1
ATOM 2357 N N . LYS A 1 306 ? 5.214 25.380 -34.421 1.00 50.19 306 LYS A N 1
ATOM 2358 C CA . LYS A 1 306 ? 5.295 26.418 -33.372 1.00 50.19 306 LYS A CA 1
ATOM 2359 C C . LYS A 1 306 ? 6.712 26.814 -32.968 1.00 50.19 306 LYS A C 1
ATOM 2361 O O . LYS A 1 306 ? 6.895 27.907 -32.442 1.00 50.19 306 LYS A O 1
ATOM 2366 N N . THR A 1 307 ? 7.693 25.943 -33.170 1.00 50.66 307 THR A N 1
ATOM 2367 C CA . THR A 1 307 ? 9.026 26.110 -32.574 1.00 50.66 307 THR A CA 1
ATOM 2368 C C . THR A 1 307 ? 10.125 26.316 -33.614 1.00 50.66 307 THR A C 1
ATOM 2370 O O . THR A 1 307 ? 11.252 26.628 -33.246 1.00 50.66 307 THR A O 1
ATOM 2373 N N . ASN A 1 308 ? 9.813 26.203 -34.915 1.00 53.81 308 ASN A N 1
ATOM 2374 C CA . ASN A 1 308 ? 10.800 26.200 -36.007 1.00 53.81 308 ASN A CA 1
ATOM 2375 C C . ASN A 1 308 ? 11.869 25.089 -35.858 1.00 53.81 308 ASN A C 1
ATOM 2377 O O . ASN A 1 308 ? 12.824 25.058 -36.629 1.00 53.81 308 ASN A O 1
ATOM 2381 N N . THR A 1 309 ? 11.683 24.184 -34.893 1.00 48.72 309 THR A N 1
ATOM 2382 C CA . THR A 1 309 ? 12.530 23.033 -34.578 1.00 48.72 309 THR A CA 1
ATOM 2383 C C . THR A 1 309 ? 12.006 21.822 -35.326 1.00 48.72 309 THR A C 1
ATOM 2385 O O . THR A 1 309 ? 10.790 21.627 -35.421 1.00 48.72 309 THR A O 1
ATOM 2388 N N . PHE A 1 310 ? 12.905 21.005 -35.857 1.00 54.59 310 PHE A N 1
ATOM 2389 C CA . PHE A 1 310 ? 12.526 19.712 -36.394 1.00 54.59 310 PHE A CA 1
ATOM 2390 C C . PHE A 1 310 ? 12.481 18.698 -35.252 1.00 54.59 310 PHE A C 1
ATOM 2392 O O . PHE A 1 310 ? 13.457 18.554 -34.520 1.00 54.59 310 PHE A O 1
ATOM 2399 N N . MET A 1 311 ? 11.333 18.040 -35.090 1.00 53.41 311 MET A N 1
ATOM 2400 C CA . MET A 1 311 ? 11.150 16.973 -34.113 1.00 53.41 311 MET A CA 1
ATOM 2401 C C . MET A 1 311 ? 11.203 15.641 -34.834 1.00 53.41 311 MET A C 1
ATOM 2403 O O . MET A 1 311 ? 10.575 15.455 -35.882 1.00 53.41 311 MET A O 1
ATOM 2407 N N . TYR A 1 312 ? 11.929 14.714 -34.238 1.00 61.47 312 TYR A N 1
ATOM 2408 C CA . TYR A 1 312 ? 12.132 13.393 -34.790 1.00 61.47 312 TYR A CA 1
ATOM 2409 C C . TYR A 1 312 ? 11.856 12.336 -33.737 1.00 61.47 312 TYR A C 1
ATOM 2411 O O . TYR A 1 312 ? 12.057 12.583 -32.552 1.00 61.47 312 TYR A O 1
ATOM 2419 N N . GLN A 1 313 ? 11.402 11.166 -34.172 1.00 62.91 313 GLN A N 1
ATOM 2420 C CA . GLN A 1 313 ? 11.110 10.025 -33.321 1.00 62.91 313 GLN A CA 1
ATOM 2421 C C . GLN A 1 313 ? 11.691 8.767 -33.959 1.00 62.91 313 GLN A C 1
ATOM 2423 O O . GLN A 1 313 ? 11.302 8.363 -35.051 1.00 62.91 313 GLN A O 1
ATOM 2428 N N . LEU A 1 314 ? 12.618 8.131 -33.259 1.00 65.25 314 LEU A N 1
ATOM 2429 C CA . LEU A 1 314 ? 13.099 6.794 -33.566 1.00 65.25 314 LEU A CA 1
ATOM 2430 C C . LEU A 1 314 ? 12.213 5.787 -32.843 1.00 65.25 314 LEU A C 1
ATOM 2432 O O . LEU A 1 314 ? 12.133 5.832 -31.621 1.00 65.25 314 LEU A O 1
ATOM 2436 N N . THR A 1 315 ? 11.571 4.895 -33.586 1.00 65.81 315 THR A N 1
ATOM 2437 C CA . THR A 1 315 ? 10.841 3.744 -33.054 1.00 65.81 315 THR A CA 1
ATOM 2438 C C . THR A 1 315 ? 11.642 2.486 -33.335 1.00 65.81 315 THR A C 1
ATOM 2440 O O . THR A 1 315 ? 11.881 2.153 -34.494 1.00 65.81 315 THR A O 1
ATOM 2443 N N . ILE A 1 316 ? 12.049 1.782 -32.286 1.00 62.75 316 ILE A N 1
ATOM 2444 C CA . ILE A 1 316 ? 12.672 0.465 -32.402 1.00 62.75 316 ILE A CA 1
ATOM 2445 C C . ILE A 1 316 ? 11.636 -0.556 -31.968 1.00 62.75 316 ILE A C 1
ATOM 2447 O O . ILE A 1 316 ? 11.227 -0.563 -30.804 1.00 62.75 316 ILE A O 1
ATOM 2451 N N . THR A 1 317 ? 11.200 -1.378 -32.921 1.00 61.91 317 THR A N 1
ATOM 2452 C CA . THR A 1 317 ? 10.296 -2.495 -32.655 1.00 61.91 317 THR A CA 1
ATOM 2453 C C . THR A 1 317 ? 11.141 -3.746 -32.484 1.00 61.91 317 THR A C 1
ATOM 2455 O O . THR A 1 317 ? 12.004 -4.026 -33.321 1.00 61.91 317 THR A O 1
ATOM 2458 N N . PRO A 1 318 ? 10.926 -4.518 -31.424 1.00 58.88 318 PRO A N 1
ATOM 2459 C CA . PRO A 1 318 ? 11.745 -5.679 -31.154 1.00 58.88 318 PRO A CA 1
ATOM 2460 C C . PRO A 1 318 ? 11.332 -6.938 -31.947 1.00 58.88 318 PRO A C 1
ATOM 2462 O O . PRO A 1 318 ? 10.263 -6.984 -32.561 1.00 58.88 318 PRO A O 1
ATOM 2465 N N . GLU A 1 319 ? 12.220 -7.935 -32.017 1.00 57.12 319 GLU A N 1
ATOM 2466 C CA . GLU A 1 319 ? 12.086 -9.123 -32.877 1.00 57.12 319 GLU A CA 1
ATOM 2467 C C . GLU A 1 319 ? 10.962 -10.064 -32.401 1.00 57.12 319 GLU A C 1
ATOM 2469 O O . GLU A 1 319 ? 11.050 -10.637 -31.321 1.00 57.12 319 GLU A O 1
ATOM 2474 N N . THR A 1 320 ? 9.901 -10.226 -33.202 1.00 48.62 320 THR A N 1
ATOM 2475 C CA . THR A 1 320 ? 8.725 -11.072 -32.890 1.00 48.62 320 THR A CA 1
ATOM 2476 C C . THR A 1 320 ? 8.505 -12.182 -33.934 1.00 48.62 320 THR A C 1
ATOM 2478 O O . THR A 1 320 ? 7.372 -12.463 -34.284 1.00 48.62 320 THR A O 1
ATOM 2481 N N . ASP A 1 321 ? 9.577 -12.822 -34.426 1.00 44.75 321 ASP A N 1
ATOM 2482 C CA . ASP A 1 321 ? 9.609 -13.792 -35.554 1.00 44.75 321 ASP A CA 1
ATOM 2483 C C . ASP A 1 321 ? 9.715 -13.177 -36.965 1.00 44.75 321 ASP A C 1
ATOM 2485 O O . ASP A 1 321 ? 8.943 -13.508 -37.868 1.00 44.75 321 ASP A O 1
ATOM 2489 N N . VAL A 1 322 ? 10.709 -12.315 -37.223 1.00 42.38 322 VAL A N 1
ATOM 2490 C CA . VAL A 1 322 ? 10.965 -11.841 -38.598 1.00 42.38 322 VAL A CA 1
ATOM 2491 C C . VAL A 1 322 ? 12.422 -12.060 -38.995 1.00 42.38 322 VAL A C 1
ATOM 2493 O O . VAL A 1 322 ? 13.315 -11.369 -38.531 1.00 42.38 322 VAL A O 1
ATOM 2496 N N . THR A 1 323 ? 12.658 -12.975 -39.939 1.00 42.94 323 THR A N 1
ATOM 2497 C CA . THR A 1 323 ? 13.982 -13.341 -40.493 1.00 42.94 323 THR A CA 1
ATOM 2498 C C . THR A 1 323 ? 14.684 -12.231 -41.291 1.00 42.94 323 THR A C 1
ATOM 2500 O O . THR A 1 323 ? 15.723 -12.465 -41.907 1.00 42.94 323 THR A O 1
ATOM 2503 N N . THR A 1 324 ? 14.112 -11.031 -41.335 1.00 44.88 324 THR A N 1
ATOM 2504 C CA . THR A 1 324 ? 14.613 -9.886 -42.099 1.00 44.88 324 THR A CA 1
ATOM 2505 C C . THR A 1 324 ? 14.426 -8.619 -41.284 1.00 44.88 324 THR A C 1
ATOM 2507 O O . THR A 1 324 ? 13.307 -8.124 -41.154 1.00 44.88 324 THR A O 1
ATOM 2510 N N . VAL A 1 325 ? 15.539 -8.083 -40.782 1.00 50.59 325 VAL A N 1
ATOM 2511 C CA . VAL A 1 325 ? 15.613 -6.735 -40.213 1.00 50.59 325 VAL A CA 1
ATOM 2512 C C . VAL A 1 325 ? 15.211 -5.741 -41.299 1.00 50.59 325 VAL A C 1
ATOM 2514 O O . VAL A 1 325 ? 15.833 -5.693 -42.363 1.00 50.59 325 VAL A O 1
ATOM 2517 N N . SER A 1 326 ? 14.165 -4.956 -41.048 1.00 52.09 326 SER A N 1
ATOM 2518 C CA . SER A 1 326 ? 13.738 -3.885 -41.951 1.00 52.09 326 SER A CA 1
ATOM 2519 C C . SER A 1 326 ? 13.946 -2.528 -41.287 1.00 52.09 326 SER A C 1
ATOM 2521 O O . SER A 1 326 ? 13.646 -2.346 -40.109 1.00 52.09 326 SER A O 1
ATOM 2523 N N . TYR A 1 327 ? 14.484 -1.567 -42.033 1.00 53.09 327 TYR A N 1
ATOM 2524 C CA . TYR A 1 327 ? 14.571 -0.182 -41.587 1.00 53.09 327 TYR A CA 1
ATOM 2525 C C . TYR A 1 327 ? 13.837 0.713 -42.577 1.00 53.09 327 TYR A C 1
ATOM 2527 O O . TYR A 1 327 ? 13.893 0.494 -43.789 1.00 53.09 327 TYR A O 1
ATOM 2535 N N . GLN A 1 328 ? 13.127 1.710 -42.058 1.00 55.91 328 GLN A N 1
ATOM 2536 C CA . GLN A 1 328 ? 12.446 2.712 -42.870 1.00 55.91 328 GLN A CA 1
ATOM 2537 C C . GLN A 1 328 ? 12.692 4.101 -42.289 1.00 55.91 328 GLN A C 1
ATOM 2539 O O . GLN A 1 328 ? 12.626 4.318 -41.080 1.00 55.91 328 GLN A O 1
ATOM 2544 N N . VAL A 1 329 ? 12.979 5.052 -43.172 1.00 53.72 329 VAL A N 1
ATOM 2545 C CA . VAL A 1 329 ? 13.055 6.475 -42.842 1.00 53.72 329 VAL A CA 1
ATOM 2546 C C . VAL A 1 329 ? 11.861 7.128 -43.521 1.00 53.72 329 VAL A C 1
ATOM 2548 O O . VAL A 1 329 ? 11.827 7.218 -44.749 1.00 53.72 329 VAL A O 1
ATOM 2551 N N . ILE A 1 330 ? 10.864 7.527 -42.734 1.00 56.81 330 ILE A N 1
ATOM 2552 C CA . ILE A 1 330 ? 9.613 8.099 -43.234 1.00 56.81 330 ILE A CA 1
ATOM 2553 C C . ILE A 1 330 ? 9.684 9.624 -43.053 1.00 56.81 330 ILE A C 1
ATOM 2555 O O . ILE A 1 330 ? 9.644 10.107 -41.916 1.00 56.81 330 ILE A O 1
ATOM 2559 N N . PRO A 1 331 ? 9.835 10.408 -44.139 1.00 50.34 331 PRO A N 1
ATOM 2560 C CA . PRO A 1 331 ? 9.729 11.862 -44.064 1.00 50.34 331 PRO A CA 1
ATOM 2561 C C . PRO A 1 331 ? 8.279 12.269 -43.766 1.00 50.34 331 PRO A C 1
ATOM 2563 O O . PRO A 1 331 ? 7.349 11.667 -44.294 1.00 50.34 331 PRO A O 1
ATOM 2566 N N . PHE A 1 332 ? 8.071 13.314 -42.964 1.00 55.50 332 PHE A N 1
ATOM 2567 C CA . PHE A 1 332 ? 6.762 13.964 -42.884 1.00 55.50 332 PHE A CA 1
ATOM 2568 C C . PHE A 1 332 ? 6.387 14.611 -44.217 1.00 55.50 332 PHE A C 1
ATOM 2570 O O . PHE A 1 332 ? 7.103 15.492 -44.703 1.00 55.50 332 PHE A O 1
ATOM 2577 N N . ASP A 1 333 ? 5.192 14.304 -44.701 1.00 50.47 333 ASP A N 1
ATOM 2578 C CA . ASP A 1 333 ? 4.294 15.354 -45.163 1.00 50.47 333 ASP A CA 1
ATOM 2579 C C . ASP A 1 333 ? 3.250 15.653 -44.066 1.00 50.47 333 ASP A C 1
ATOM 2581 O O . ASP A 1 333 ? 3.183 14.990 -43.029 1.00 50.47 333 ASP A O 1
ATOM 2585 N N . GLU A 1 334 ? 2.508 16.743 -44.230 1.00 46.66 334 GLU A N 1
ATOM 2586 C CA . GLU A 1 334 ? 1.551 17.259 -43.244 1.00 46.66 334 GLU A CA 1
ATOM 2587 C C . GLU A 1 334 ? 0.422 16.265 -42.903 1.00 46.66 334 GLU A C 1
ATOM 2589 O O . GLU A 1 334 ? -0.115 16.314 -41.793 1.00 46.66 334 GLU A O 1
ATOM 2594 N N . GLU A 1 335 ? 0.104 15.338 -43.813 1.00 49.75 335 GLU A N 1
ATOM 2595 C CA . GLU A 1 335 ? -0.930 14.315 -43.628 1.00 49.75 335 GLU A CA 1
ATOM 2596 C C . GLU A 1 335 ? -0.467 13.232 -42.641 1.00 49.75 335 GLU A C 1
ATOM 2598 O O . GLU A 1 335 ? -1.197 12.913 -41.698 1.00 49.75 335 GLU A O 1
ATOM 2603 N N . ALA A 1 336 ? 0.784 12.769 -42.751 1.00 47.53 336 ALA A N 1
ATOM 2604 C CA . ALA A 1 336 ? 1.340 11.733 -41.873 1.00 47.53 336 ALA A CA 1
ATOM 2605 C C . ALA A 1 336 ? 1.395 12.139 -40.382 1.00 47.53 336 ALA A C 1
ATOM 2607 O O . ALA A 1 336 ? 1.276 11.293 -39.493 1.00 47.53 336 ALA A O 1
ATOM 2608 N N . TYR A 1 337 ? 1.549 13.435 -40.071 1.00 45.47 337 TYR A N 1
ATOM 2609 C CA . TYR A 1 337 ? 1.533 13.918 -38.681 1.00 45.47 337 TYR A CA 1
ATOM 2610 C C . TYR A 1 337 ? 0.152 13.858 -38.037 1.00 45.47 337 TYR A C 1
ATOM 2612 O O . TYR A 1 337 ? 0.024 13.540 -36.855 1.00 45.47 337 TYR A O 1
ATOM 2620 N N . GLN A 1 338 ? -0.869 14.242 -38.804 1.00 48.53 338 GLN A N 1
ATOM 2621 C CA . GLN A 1 338 ? -2.239 14.351 -38.314 1.00 48.53 338 GLN A CA 1
ATOM 2622 C C . GLN A 1 338 ? -2.835 12.965 -38.057 1.00 48.53 338 GLN A C 1
ATOM 2624 O O . GLN A 1 338 ? -3.555 12.797 -37.072 1.00 48.53 338 GLN A O 1
ATOM 2629 N N . GLU A 1 339 ? -2.470 11.968 -38.869 1.00 48.22 339 GLU A N 1
ATOM 2630 C CA . GLU A 1 339 ? -2.816 10.559 -38.636 1.00 48.22 339 GLU A CA 1
ATOM 2631 C C . GLU A 1 339 ? -2.164 10.000 -37.358 1.00 48.22 339 GLU A C 1
ATOM 2633 O O . GLU A 1 339 ? -2.804 9.268 -36.610 1.00 48.22 339 GLU A O 1
ATOM 2638 N N . LEU A 1 340 ? -0.926 10.396 -37.031 1.00 44.06 340 LEU A N 1
ATOM 2639 C CA . LEU A 1 340 ? -0.240 9.946 -35.808 1.00 44.06 340 LEU A CA 1
ATOM 2640 C C . LEU A 1 340 ? -0.798 10.560 -34.510 1.00 44.06 340 LEU A C 1
ATOM 2642 O O . LEU A 1 340 ? -0.636 9.972 -33.440 1.00 44.06 340 LEU A O 1
ATOM 2646 N N . GLN A 1 341 ? -1.428 11.739 -34.568 1.00 39.59 341 GLN A N 1
ATOM 2647 C CA . GLN A 1 341 ? -2.031 12.383 -33.389 1.00 39.59 341 GLN A CA 1
ATOM 2648 C C . GLN A 1 341 ? -3.456 11.907 -33.079 1.00 39.59 341 GLN A C 1
ATOM 2650 O O . GLN A 1 341 ? -3.929 12.132 -31.965 1.00 39.59 341 GLN A O 1
ATOM 2655 N N . ASN A 1 342 ? -4.127 11.252 -34.030 1.00 37.31 342 ASN A N 1
ATOM 2656 C CA . ASN A 1 342 ? -5.483 10.722 -33.887 1.00 37.31 342 ASN A CA 1
ATOM 2657 C C . ASN A 1 342 ? -5.548 9.292 -34.462 1.00 37.31 342 ASN A C 1
ATOM 2659 O O . ASN A 1 342 ? -5.933 9.147 -35.622 1.00 37.31 342 ASN A O 1
ATOM 2663 N N . PRO A 1 343 ? -5.161 8.262 -33.685 1.00 35.66 343 PRO A N 1
ATOM 2664 C CA . PRO A 1 343 ? -5.220 6.868 -34.128 1.00 35.66 343 PRO A CA 1
ATOM 2665 C C . PRO A 1 343 ? -6.644 6.360 -34.390 1.00 35.66 343 PRO A C 1
ATOM 2667 O O . PRO A 1 343 ? -7.594 6.843 -33.723 1.00 35.66 343 PRO A O 1
#

Sequence (343 aa):
MKKALSPSAAEKLRFAAAVLPLSLAVCLAIPEMGFLSSFPFIVLIPFGVAFYYDEPLFLSITGALSAAIVSIAADKNGVYTVWFVIISVVVILLSVFAARLIKEHNRQRIRLRIVLAYLLLIAMCVGYGFCLGNPVLALLSRNHVKNYLKTNYSTETFSSICPGYDVMQGAYIHSCAVHTNGEIHTVQVITKGKTVLEDGYFDYVSGRTVDRARTELMTVIRTVTDSPLTPYTTPSVNGPDALTETLSSDGDNLFLYPYLNHYIAFDFETPIQSQFSDACEPIVKAILESGISFSSITFFGGKGQKTNTFMYQLTITPETDVTTVSYQVIPFDEEAYQELQNP

pLDDT: mean 74.71, std 14.81, range [35.66, 94.44]

Radius of gyration: 31.55 Å; chains: 1; bounding box: 66×48×97 Å

Foldseek 3Di:
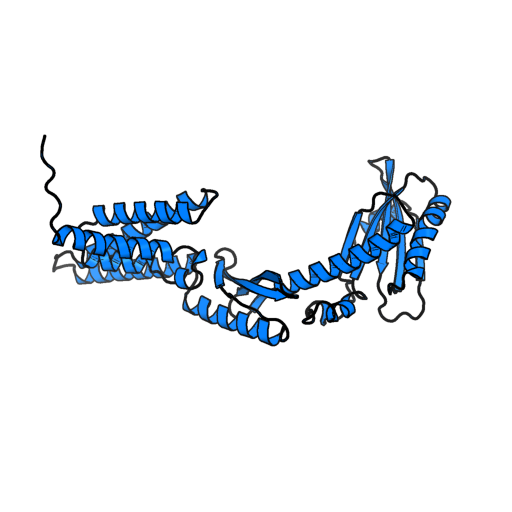DPDPDDDDPVVVVLLCVLLVQLLVLLLQCPLVVFLSVLFNSLQPSLLVNLLVDVDLVSSLVSNLVSLQVSLVVVDPPCPVSVVSSVVSSVSSSLSSVLSVLQPDPPPVCNVVSPVVSVVSSVVSSVVSCLVWNHSVQSVQVLVLVVVVCCVQQVVKDKDQFGWTADNVVRWTKTFIWIQAPNDTDTFIWIDDRNDTPDGRVLVVLVVVLQVVLQVLLVVLQVVQDPWDKDKDKDFAPPDPVCNVRDYNHNVSCVVSQLGMKIKIKTWDPDDDPVVVCVSCVSSVVSCVVSPRAFQEWEKEWDQDPPPSIIIIIIITHGDPDDPDYDYYYDYDDPVVVVVVVPD

Secondary structure (DSSP, 8-state):
----PPPPHHHHHHHHHHHHHHHHHHHHTSGGGGGGGGS-HHHHHHHHHHHH---HHHHHHHHHHHHHHHHHHH-SSSHHHHHHHHHHHHHHHHHHHHHHHHH---TTTHHHHHHHHHHHHHHHHHHHHHHH--HHHHHHHHHHHHHHHHHH-TTSEEEEEEEEEETTTTEEEEEEEEEETTEEEEEEEEEETTEEEEEHHHHHHHHHHHHHHHHHHHHHHTTT--S-EEEEEEE-TTS-GGGG---SSTTGGGGGGGGEEEEEEEEE---SHHHHHHHHHHHHHHHHHHT---SEEEEEEEE-TTTSPEEEEEEEE--SS-SS-EEEEEEPPHHHHHHHH--